Protein AF-A0AAW5IF69-F1 (afdb_monomer)

pLDDT: mean 80.88, std 11.89, range [46.94, 94.94]

Sequence (187 aa):
MKAILLENGIYIGVDTNVDKSLDDSKIQESKELVCCSNVYSSGETILFGGRVGVRYRSSSDWNLSVDGIKIKVLGYDTNYPYFANSFQNVVAYLNQMQQLGVDTFLANYKLSLEKTKVELTVICDKLEGELSVQENEGKAKLLAKLRGVIIEMIVILFALMVDVNVGLDNHNYVDAYNEIVNEYSVD

Nearest PDB structures (foldseek):
  4ilo-assembly1_A  TM=6.879E-01  e=5.396E+00  Chlamydia trachomatis L2/434/Bu
  6h2d-assembly1_R  TM=7.128E-01  e=6.085E+00  Aeromonas hydrophila subsp. hydrophila AL09-71
  6wg3-assembly1_D  TM=4.366E-01  e=1.527E+00  Homo sapiens

Radius of gyration: 21.2 Å; Cα contacts (8 Å, |Δi|>4): 211; chains: 1; bounding box: 42×54×70 Å

Structure (mmCIF, N/CA/C/O backbone):
data_AF-A0AAW5IF69-F1
#
_entry.id   AF-A0AAW5IF69-F1
#
loop_
_atom_site.group_PDB
_atom_site.id
_atom_site.type_symbol
_atom_site.label_atom_id
_atom_site.label_alt_id
_atom_site.label_comp_id
_atom_site.label_asym_id
_atom_site.label_entity_id
_atom_site.label_seq_id
_atom_site.pdbx_PDB_ins_code
_atom_site.Cartn_x
_atom_site.Cartn_y
_atom_site.Cartn_z
_atom_site.occupancy
_atom_site.B_iso_or_equiv
_atom_site.auth_seq_id
_atom_site.auth_comp_id
_atom_site.auth_asym_id
_atom_site.auth_atom_id
_atom_site.pdbx_PDB_model_num
ATOM 1 N N . MET A 1 1 ? 2.699 21.811 -9.867 1.00 82.75 1 MET A N 1
ATOM 2 C CA . MET A 1 1 ? 2.560 20.440 -10.422 1.00 82.75 1 MET A CA 1
ATOM 3 C C . MET A 1 1 ? 3.303 19.430 -9.551 1.00 82.75 1 MET A C 1
ATOM 5 O O . MET A 1 1 ? 4.354 19.765 -9.032 1.00 82.75 1 MET A O 1
ATOM 9 N N . LYS A 1 2 ? 2.806 18.192 -9.423 1.00 87.62 2 LYS A N 1
ATOM 10 C CA . LYS A 1 2 ? 3.549 17.051 -8.850 1.00 87.62 2 LYS A CA 1
ATOM 11 C C . LYS A 1 2 ? 3.937 16.065 -9.951 1.00 87.62 2 LYS A C 1
ATOM 13 O O . LYS A 1 2 ? 3.086 15.764 -10.787 1.00 87.62 2 LYS A O 1
ATOM 18 N N . ALA A 1 3 ? 5.158 15.541 -9.952 1.00 88.69 3 ALA A N 1
ATOM 19 C CA . ALA A 1 3 ? 5.614 14.561 -10.939 1.00 88.69 3 ALA A CA 1
ATOM 20 C C . ALA A 1 3 ? 6.595 13.539 -10.352 1.00 88.69 3 ALA A C 1
ATOM 22 O O . ALA A 1 3 ? 7.379 13.856 -9.468 1.00 88.69 3 ALA A O 1
ATOM 23 N N . ILE A 1 4 ? 6.557 12.313 -10.858 1.00 90.19 4 ILE A N 1
ATOM 24 C CA . ILE A 1 4 ? 7.519 11.255 -10.560 1.00 90.19 4 ILE A CA 1
ATOM 25 C C . ILE A 1 4 ? 8.482 11.170 -11.739 1.00 90.19 4 ILE A C 1
ATOM 27 O O . ILE A 1 4 ? 8.034 11.027 -12.879 1.00 90.19 4 ILE A O 1
ATOM 31 N N . LEU A 1 5 ? 9.778 11.244 -11.453 1.00 90.31 5 LEU A N 1
ATOM 32 C CA . LEU A 1 5 ? 10.874 11.074 -12.405 1.00 90.31 5 LEU A CA 1
ATOM 33 C C . LEU A 1 5 ? 11.659 9.804 -12.061 1.00 90.31 5 LEU A C 1
ATOM 35 O O . LEU A 1 5 ? 11.723 9.438 -10.890 1.00 90.31 5 LEU A O 1
ATOM 39 N N . LEU A 1 6 ? 12.262 9.143 -13.045 1.00 89.31 6 LEU A N 1
ATOM 40 C CA . LEU A 1 6 ? 13.191 8.030 -12.857 1.00 89.31 6 LEU A CA 1
ATOM 41 C C . LEU A 1 6 ? 14.590 8.466 -13.289 1.00 89.31 6 LEU A C 1
ATOM 43 O O . LEU A 1 6 ? 14.903 8.495 -14.477 1.00 89.31 6 LEU A O 1
ATOM 47 N N . GLU A 1 7 ? 15.443 8.767 -12.317 1.00 87.00 7 GLU A N 1
ATOM 48 C CA . GLU A 1 7 ? 16.805 9.232 -12.558 1.00 87.00 7 GLU A CA 1
ATOM 49 C C . GLU A 1 7 ? 17.800 8.248 -11.944 1.00 87.00 7 GLU A C 1
ATOM 51 O O . GLU A 1 7 ? 17.710 7.908 -10.766 1.00 87.00 7 GLU A O 1
ATOM 56 N N . ASN A 1 8 ? 18.744 7.751 -12.750 1.00 88.69 8 ASN A N 1
ATOM 57 C CA . ASN A 1 8 ? 19.770 6.792 -12.317 1.00 88.69 8 ASN A CA 1
ATOM 58 C C . ASN A 1 8 ? 19.206 5.558 -11.581 1.00 88.69 8 ASN A C 1
ATOM 60 O O . ASN A 1 8 ? 19.815 5.042 -10.646 1.00 88.69 8 ASN A O 1
ATOM 64 N N . GLY A 1 9 ? 18.029 5.085 -12.004 1.00 82.25 9 GLY A N 1
ATOM 65 C CA . GLY A 1 9 ? 17.361 3.937 -11.389 1.00 82.25 9 GLY A CA 1
ATOM 66 C C . GLY A 1 9 ? 16.676 4.238 -10.053 1.00 82.25 9 GLY A C 1
ATOM 67 O O . GLY A 1 9 ? 16.343 3.300 -9.337 1.00 82.25 9 GLY A O 1
ATOM 68 N N . ILE A 1 10 ? 16.462 5.511 -9.708 1.00 88.19 10 ILE A N 1
ATOM 69 C CA . ILE A 1 10 ? 15.771 5.949 -8.491 1.00 88.19 10 ILE A CA 1
ATOM 70 C C . ILE A 1 10 ? 14.555 6.788 -8.882 1.00 88.19 10 ILE A C 1
ATOM 72 O O . ILE A 1 10 ? 14.650 7.708 -9.694 1.00 88.19 10 ILE A O 1
ATOM 76 N N . TYR A 1 11 ? 13.404 6.487 -8.284 1.00 91.00 11 TYR A N 1
ATOM 77 C CA . TYR A 1 11 ? 12.201 7.292 -8.454 1.00 91.00 11 TYR A CA 1
ATOM 78 C C . TYR A 1 11 ? 12.268 8.530 -7.5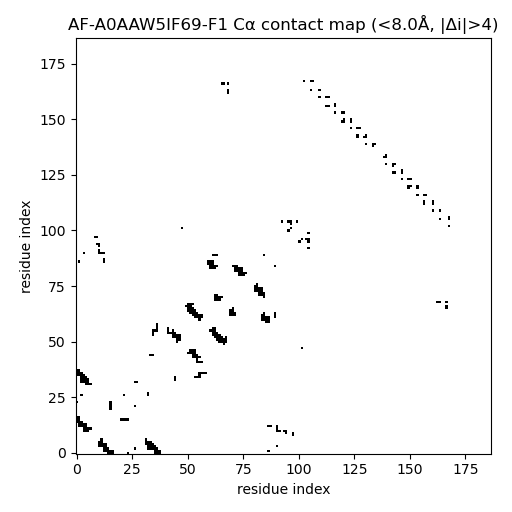55 1.00 91.00 11 TYR A C 1
ATOM 80 O O . TYR A 1 11 ? 12.406 8.422 -6.334 1.00 91.00 11 TYR A O 1
ATOM 88 N N . ILE A 1 12 ? 12.127 9.710 -8.151 1.00 90.94 12 ILE A N 1
ATOM 89 C CA . ILE A 1 12 ? 12.187 11.011 -7.485 1.00 90.94 12 ILE A CA 1
ATOM 90 C C . ILE A 1 12 ? 10.822 11.683 -7.599 1.00 90.94 12 ILE A C 1
ATOM 92 O O . ILE A 1 12 ? 10.267 11.818 -8.687 1.00 90.94 12 ILE A O 1
ATOM 96 N N . GLY A 1 13 ? 10.279 12.120 -6.464 1.00 88.62 13 GLY A N 1
ATOM 97 C CA . GLY A 1 13 ? 9.065 12.926 -6.429 1.00 88.62 13 GLY A CA 1
ATOM 98 C C . GLY A 1 13 ? 9.393 14.413 -6.451 1.00 88.62 13 GLY A C 1
ATOM 99 O O . GLY A 1 13 ? 10.004 14.911 -5.510 1.00 88.62 13 GLY A O 1
ATOM 100 N N . VAL A 1 14 ? 8.937 15.130 -7.474 1.00 88.75 14 VAL A N 1
ATOM 101 C CA . VAL A 1 14 ? 9.037 16.590 -7.565 1.00 88.75 14 VAL A CA 1
ATOM 102 C C . VAL A 1 14 ? 7.669 17.243 -7.367 1.00 88.75 14 VAL A C 1
ATOM 104 O O . VAL A 1 14 ? 6.657 16.751 -7.865 1.00 88.75 14 VAL A O 1
ATOM 107 N N . ASP A 1 15 ? 7.626 18.353 -6.629 1.00 87.25 15 ASP A N 1
ATOM 108 C CA . ASP A 1 15 ? 6.418 19.154 -6.405 1.00 87.25 15 ASP A CA 1
ATOM 109 C C . ASP A 1 15 ? 6.743 20.638 -6.586 1.00 87.25 15 ASP A C 1
ATOM 111 O O . ASP A 1 15 ? 7.309 21.278 -5.703 1.00 87.25 15 ASP A O 1
ATOM 115 N N . THR A 1 16 ? 6.369 21.198 -7.731 1.00 82.69 16 THR A N 1
ATOM 116 C CA . THR A 1 16 ? 6.665 22.593 -8.085 1.00 82.69 16 THR A CA 1
ATOM 117 C C . THR A 1 16 ? 5.799 23.602 -7.331 1.00 82.69 16 THR A C 1
ATOM 119 O O . THR A 1 16 ? 6.097 24.795 -7.307 1.00 82.69 16 THR A O 1
ATOM 122 N N . ASN A 1 17 ? 4.744 23.142 -6.642 1.00 81.56 17 ASN A N 1
ATOM 123 C CA . ASN A 1 17 ? 4.018 23.997 -5.700 1.00 81.56 17 ASN A CA 1
ATOM 124 C C . ASN A 1 17 ? 4.822 24.207 -4.408 1.00 81.56 17 ASN A C 1
ATOM 126 O O . ASN A 1 17 ? 4.634 25.217 -3.727 1.00 81.56 17 ASN A O 1
ATOM 130 N N . VAL A 1 18 ? 5.685 23.246 -4.065 1.00 81.06 18 VAL A N 1
ATOM 131 C CA . VAL A 1 18 ? 6.576 23.300 -2.901 1.00 81.06 18 VAL A CA 1
ATOM 132 C C . VAL A 1 18 ? 7.897 23.962 -3.282 1.00 81.06 18 VAL A C 1
ATOM 134 O O . VAL A 1 18 ? 8.326 24.895 -2.607 1.00 81.06 18 VAL A O 1
ATOM 137 N N . ASP A 1 19 ? 8.509 23.532 -4.384 1.00 79.38 19 ASP A N 1
ATOM 138 C CA . ASP A 1 19 ? 9.747 24.104 -4.902 1.00 79.38 19 ASP A CA 1
ATOM 139 C C . ASP A 1 19 ? 9.487 24.926 -6.170 1.00 79.38 19 ASP A C 1
ATOM 141 O O . ASP A 1 19 ? 9.424 24.410 -7.285 1.00 79.38 19 ASP A O 1
ATOM 145 N N . LYS A 1 20 ? 9.363 26.243 -5.983 1.00 80.62 20 LYS A N 1
ATOM 146 C CA . LYS A 1 20 ? 9.090 27.203 -7.063 1.00 80.62 20 LYS A CA 1
ATOM 147 C C . LYS A 1 20 ? 10.268 27.417 -8.018 1.00 80.62 20 LYS A C 1
ATOM 149 O O . LYS A 1 20 ? 10.112 28.151 -8.990 1.00 80.62 20 LYS A O 1
ATOM 154 N N . SER A 1 21 ? 11.444 26.856 -7.727 1.00 80.31 21 SER A N 1
ATOM 155 C CA . SER A 1 21 ? 12.586 26.918 -8.645 1.00 80.31 21 SER A CA 1
ATOM 156 C C . SER A 1 21 ? 12.459 25.927 -9.807 1.00 80.31 21 SER A C 1
ATOM 158 O O . SER A 1 21 ? 13.144 26.074 -10.820 1.00 80.31 21 SER A O 1
ATOM 160 N N . LEU A 1 22 ? 11.564 24.944 -9.678 1.00 82.50 22 LEU A N 1
ATOM 161 C CA . LEU A 1 22 ? 11.303 23.925 -10.683 1.00 82.50 22 LEU A CA 1
ATOM 162 C C . LEU A 1 22 ? 10.372 24.445 -11.787 1.00 82.50 22 LEU A C 1
ATOM 164 O O . LEU A 1 22 ? 9.351 25.075 -11.518 1.00 82.50 22 LEU A O 1
ATOM 168 N N . ASP A 1 23 ? 10.717 24.137 -13.037 1.00 81.62 23 ASP A N 1
ATOM 169 C CA . ASP A 1 23 ? 9.965 24.539 -14.230 1.00 81.62 23 ASP A CA 1
ATOM 170 C C . ASP A 1 23 ? 9.082 23.387 -14.724 1.00 81.62 23 ASP A C 1
ATOM 172 O O . ASP A 1 23 ? 9.583 22.352 -15.180 1.00 81.62 23 ASP A O 1
ATOM 176 N N . ASP A 1 24 ? 7.762 23.583 -14.651 1.00 82.88 24 ASP A N 1
ATOM 177 C CA . ASP A 1 24 ? 6.762 22.595 -15.064 1.00 82.88 24 ASP A CA 1
ATOM 178 C C . ASP A 1 24 ? 6.949 22.133 -16.515 1.00 82.88 24 ASP A C 1
ATOM 180 O O . ASP A 1 24 ? 6.770 20.949 -16.804 1.00 82.88 24 ASP A O 1
ATOM 184 N N . SER A 1 25 ? 7.329 23.039 -17.419 1.00 83.94 25 SER A N 1
ATOM 185 C CA . SER A 1 25 ? 7.453 22.735 -18.852 1.00 83.94 25 SER A CA 1
ATOM 186 C C . SER A 1 25 ? 8.642 21.813 -19.100 1.00 83.94 25 SER A C 1
ATOM 188 O O . SER A 1 25 ? 8.525 20.806 -19.792 1.00 83.94 25 SER A O 1
ATOM 190 N N . LYS A 1 26 ? 9.773 22.091 -18.441 1.00 83.94 26 LYS A N 1
ATOM 191 C CA . LYS A 1 26 ? 10.979 21.255 -18.546 1.00 83.94 26 LYS A CA 1
ATOM 192 C C . LYS A 1 26 ? 10.770 19.862 -17.966 1.00 83.94 26 LYS A C 1
ATOM 194 O O . LYS A 1 26 ? 11.277 18.890 -18.512 1.00 83.94 26 LYS A O 1
ATOM 199 N N . ILE A 1 27 ? 10.014 19.758 -16.873 1.00 83.81 27 ILE A N 1
ATOM 200 C CA . ILE A 1 27 ? 9.661 18.467 -16.273 1.00 83.81 27 ILE A CA 1
ATOM 201 C C . ILE A 1 27 ? 8.765 17.652 -17.215 1.00 83.81 27 ILE A C 1
ATOM 203 O O . ILE A 1 27 ? 8.916 16.438 -17.294 1.00 83.81 27 ILE A O 1
ATOM 207 N N . GLN A 1 28 ? 7.845 18.290 -17.941 1.00 82.69 28 GLN A N 1
ATOM 208 C CA . GLN A 1 28 ? 6.974 17.595 -18.896 1.00 82.69 28 GLN A CA 1
ATOM 209 C C . GLN A 1 28 ? 7.721 17.071 -20.128 1.00 82.69 28 GLN A C 1
ATOM 211 O O . GLN A 1 28 ? 7.334 16.047 -20.685 1.00 82.69 28 GLN A O 1
ATOM 216 N N . GLU A 1 29 ? 8.790 17.750 -20.537 1.00 83.38 29 GLU A N 1
ATOM 217 C CA . GLU A 1 29 ? 9.638 17.358 -21.670 1.00 83.38 29 GLU A CA 1
ATOM 218 C C . GLU A 1 29 ? 10.758 16.370 -21.284 1.00 83.38 29 GLU A C 1
ATOM 220 O O . GLU A 1 29 ? 11.471 15.863 -22.154 1.00 83.38 29 GLU A O 1
ATOM 225 N N . SER A 1 30 ? 10.925 16.088 -19.988 1.00 82.00 30 SER A N 1
ATOM 226 C CA . SER A 1 30 ? 11.950 15.181 -19.466 1.00 82.00 30 SER A CA 1
ATOM 227 C C . SER A 1 30 ? 11.718 13.744 -19.938 1.00 82.00 30 SER A C 1
ATOM 229 O O . SER A 1 30 ? 10.610 13.211 -19.869 1.00 82.00 30 SER A O 1
ATOM 231 N N . LYS A 1 31 ? 12.793 13.081 -20.379 1.00 83.56 31 LYS A N 1
ATOM 232 C CA . LYS A 1 31 ? 12.765 11.653 -20.747 1.00 83.56 31 LYS A CA 1
ATOM 233 C C . LYS A 1 31 ? 12.659 10.744 -19.525 1.00 83.56 31 LYS A C 1
ATOM 235 O O . LYS A 1 31 ? 12.285 9.584 -19.648 1.00 83.56 31 LYS A O 1
ATOM 240 N N . GLU A 1 32 ? 13.006 11.282 -18.365 1.00 85.75 32 GLU A N 1
ATOM 241 C CA . GLU A 1 32 ? 12.937 10.648 -17.058 1.00 85.75 32 GLU A CA 1
ATOM 242 C C . GLU A 1 32 ? 11.513 10.693 -16.482 1.00 85.75 32 GLU A C 1
ATOM 244 O O . GLU A 1 32 ? 11.251 10.063 -15.460 1.00 85.75 32 GLU A O 1
ATOM 249 N N . LEU A 1 33 ? 10.577 11.422 -17.103 1.00 82.75 33 LEU A N 1
ATOM 250 C CA . LEU A 1 33 ? 9.209 11.554 -16.614 1.00 82.75 33 LEU A CA 1
ATOM 251 C C . LEU A 1 33 ? 8.452 10.220 -16.630 1.00 82.75 33 LEU A C 1
ATOM 253 O O . LEU A 1 33 ? 8.274 9.588 -17.668 1.00 82.75 33 LEU A O 1
ATOM 257 N N . VAL A 1 34 ? 7.920 9.846 -15.466 1.00 85.06 34 VAL A N 1
ATOM 258 C CA . VAL A 1 34 ? 7.123 8.629 -15.267 1.00 85.06 34 VAL A CA 1
ATOM 259 C C . VAL A 1 34 ? 5.630 8.950 -15.199 1.00 85.06 34 VAL A C 1
ATOM 261 O O . VAL A 1 34 ? 4.820 8.341 -15.893 1.00 85.06 34 VAL A O 1
ATOM 264 N N . CYS A 1 35 ? 5.235 9.891 -14.341 1.00 85.50 35 CYS A N 1
ATOM 265 C CA . CYS A 1 35 ? 3.830 10.255 -14.123 1.00 85.50 35 CYS A CA 1
ATOM 266 C C . CYS A 1 35 ? 3.739 11.678 -13.564 1.00 85.50 35 CYS A C 1
ATOM 268 O O . CYS A 1 35 ? 4.547 12.039 -12.714 1.00 85.50 35 CYS A O 1
ATOM 270 N N . CYS A 1 36 ? 2.743 12.483 -13.945 1.00 82.50 36 CYS A N 1
ATOM 271 C CA . CYS A 1 36 ? 2.534 13.800 -13.332 1.00 82.50 36 CYS A CA 1
ATOM 272 C C . CYS A 1 36 ? 1.065 14.204 -13.187 1.00 82.50 36 CYS A C 1
ATOM 274 O O . CYS A 1 36 ? 0.166 13.644 -13.806 1.00 82.50 36 CYS A O 1
ATOM 276 N N . SER A 1 37 ? 0.834 15.208 -12.341 1.00 77.75 37 SER A N 1
ATOM 277 C CA . SER A 1 37 ? -0.486 15.690 -11.936 1.00 77.75 37 SER A CA 1
ATOM 278 C C . SER A 1 37 ? -1.183 16.594 -12.956 1.00 77.75 37 SER A C 1
ATOM 280 O O . SER A 1 37 ? -2.297 17.040 -12.693 1.00 77.75 37 SER A O 1
ATOM 282 N N . ASN A 1 38 ? -0.495 16.976 -14.037 1.00 69.81 38 ASN A N 1
ATOM 283 C CA . ASN A 1 38 ? -0.940 18.023 -14.966 1.00 69.81 38 ASN A CA 1
ATOM 284 C C . ASN A 1 38 ? -1.410 17.476 -16.323 1.00 69.81 38 ASN A C 1
ATOM 286 O O . ASN A 1 38 ? -1.931 18.227 -17.143 1.00 69.81 38 ASN A O 1
ATOM 290 N N . VAL A 1 39 ? -1.274 16.168 -16.565 1.00 58.25 39 VAL A N 1
ATOM 291 C CA . VAL A 1 39 ? -1.887 15.550 -17.740 1.00 58.25 39 VAL A CA 1
ATOM 292 C C . VAL A 1 39 ? -3.350 15.276 -17.399 1.00 58.25 39 VAL A C 1
ATOM 294 O O . VAL A 1 39 ? -3.667 14.348 -16.664 1.00 58.25 39 VAL A O 1
ATOM 297 N N . TYR A 1 40 ? -4.265 16.090 -17.931 1.00 50.03 40 TYR A N 1
ATOM 298 C CA . TYR A 1 40 ? -5.716 15.849 -17.854 1.00 50.03 40 TYR A CA 1
ATOM 299 C C . TYR A 1 40 ? -6.150 14.539 -18.540 1.00 50.03 40 TYR A C 1
ATOM 301 O O . TYR A 1 40 ? -7.323 14.170 -18.486 1.00 50.03 40 TYR A O 1
ATOM 309 N N . SER A 1 41 ? -5.229 13.812 -19.179 1.00 49.28 41 SER A N 1
ATOM 310 C CA . SER A 1 41 ? -5.481 12.443 -19.597 1.00 49.28 41 SER A CA 1
ATOM 311 C C . SER A 1 41 ? -5.376 11.531 -18.382 1.00 49.28 41 SER A C 1
ATOM 313 O O . SER A 1 41 ? -4.328 11.450 -17.749 1.00 49.28 41 SER A O 1
ATOM 315 N N . SER A 1 42 ? -6.442 10.792 -18.113 1.00 54.34 42 SER A N 1
ATOM 316 C CA . SER A 1 42 ? -6.582 9.708 -17.133 1.00 54.34 42 SER A CA 1
ATOM 317 C C . SER A 1 42 ? -5.621 8.516 -17.328 1.00 54.34 42 SER A C 1
ATOM 319 O O . SER A 1 42 ? -5.980 7.384 -17.000 1.00 54.34 42 SER A O 1
ATOM 321 N N . GLY A 1 43 ? -4.451 8.743 -17.925 1.00 65.62 43 GLY A N 1
ATOM 322 C CA . GLY A 1 43 ? -3.438 7.750 -18.231 1.00 65.62 43 GLY A CA 1
ATOM 323 C C . GLY A 1 43 ? -2.877 7.146 -16.954 1.00 65.62 43 GLY A C 1
ATOM 324 O O . GLY A 1 43 ? -2.428 7.846 -16.050 1.00 65.62 43 GLY A O 1
ATOM 325 N N . GLU A 1 44 ? -2.958 5.829 -16.875 1.00 82.38 44 GLU A N 1
ATOM 326 C CA . GLU A 1 44 ? -2.225 5.038 -15.904 1.00 82.38 44 GLU A CA 1
ATOM 327 C C . GLU A 1 44 ? -0.850 4.744 -16.491 1.00 82.38 44 GLU A C 1
ATOM 329 O O . GLU A 1 44 ? -0.748 4.208 -17.595 1.00 82.38 44 GLU A O 1
ATOM 334 N N . THR A 1 45 ? 0.202 5.122 -15.773 1.00 89.06 45 THR A N 1
ATOM 335 C CA . THR A 1 45 ? 1.560 4.726 -16.124 1.00 89.06 45 THR A CA 1
ATOM 336 C C . THR A 1 45 ? 1.756 3.285 -15.689 1.00 89.06 45 THR A C 1
ATOM 338 O O . THR A 1 45 ? 1.596 2.964 -14.512 1.00 89.06 45 THR A O 1
ATOM 341 N N . ILE A 1 46 ? 2.122 2.428 -16.637 1.00 89.56 46 ILE A N 1
ATOM 342 C CA . ILE A 1 46 ? 2.363 1.009 -16.399 1.00 89.56 46 ILE A CA 1
ATOM 343 C C . ILE A 1 46 ? 3.869 0.760 -16.309 1.00 89.56 46 ILE A C 1
ATOM 345 O O . ILE A 1 46 ? 4.629 1.143 -17.197 1.00 89.56 46 ILE A O 1
ATOM 349 N N . LEU A 1 47 ? 4.295 0.123 -15.224 1.00 91.56 47 LEU A N 1
ATOM 350 C CA . LEU A 1 47 ? 5.686 -0.117 -14.853 1.00 91.56 47 LEU A CA 1
ATOM 351 C C . LEU A 1 47 ? 5.920 -1.606 -14.568 1.00 91.56 47 LEU A C 1
ATOM 353 O O . LEU A 1 47 ? 4.978 -2.395 -14.467 1.00 91.56 47 LEU A O 1
ATOM 357 N N . PHE A 1 48 ? 7.195 -1.987 -14.430 1.00 90.50 48 PHE A N 1
ATOM 358 C CA . PHE A 1 48 ? 7.618 -3.335 -14.023 1.00 90.50 48 PHE A CA 1
ATOM 359 C C . PHE A 1 48 ? 6.977 -4.454 -14.863 1.00 90.50 48 PHE A C 1
ATOM 361 O O . PHE A 1 48 ? 6.352 -5.374 -14.339 1.00 90.50 48 PHE A O 1
ATOM 368 N N . GLY A 1 49 ? 7.099 -4.346 -16.190 1.00 85.00 49 GLY A N 1
ATOM 369 C CA . GLY A 1 49 ? 6.634 -5.383 -17.117 1.00 85.00 49 GLY A CA 1
ATOM 370 C C . GLY A 1 49 ? 5.114 -5.527 -17.211 1.00 85.00 49 GLY A C 1
ATOM 371 O O . GLY A 1 49 ? 4.641 -6.587 -17.599 1.00 85.00 49 GLY A O 1
ATOM 372 N N . GLY A 1 50 ? 4.342 -4.497 -16.852 1.00 86.00 50 GLY A N 1
ATOM 373 C CA . GLY A 1 50 ? 2.878 -4.547 -16.930 1.00 86.00 50 GLY A CA 1
ATOM 374 C C . GLY A 1 50 ? 2.181 -4.647 -15.578 1.00 86.00 50 GLY A C 1
ATOM 375 O O . GLY A 1 50 ? 0.981 -4.404 -15.489 1.00 86.00 50 GLY A O 1
ATOM 376 N N . ARG A 1 51 ? 2.926 -4.994 -14.527 1.00 88.56 51 ARG A N 1
ATOM 377 C CA . ARG A 1 51 ? 2.353 -5.369 -13.232 1.00 88.56 51 ARG A CA 1
ATOM 378 C C . ARG A 1 51 ? 1.941 -4.178 -12.389 1.00 88.56 51 ARG A C 1
ATOM 380 O O . ARG A 1 51 ? 0.979 -4.273 -11.640 1.00 88.56 51 ARG A O 1
ATOM 387 N N . VAL A 1 52 ? 2.665 -3.065 -12.476 1.00 91.56 52 VAL A N 1
ATOM 388 C CA . VAL A 1 52 ? 2.471 -1.934 -11.562 1.00 91.56 52 VAL A CA 1
ATOM 389 C C . VAL A 1 52 ? 1.810 -0.778 -12.291 1.00 91.56 52 VAL A C 1
ATOM 391 O O . VAL A 1 52 ? 2.375 -0.247 -13.243 1.00 91.56 52 VAL A O 1
ATOM 394 N N . GLY A 1 53 ? 0.640 -0.360 -11.820 1.00 91.56 53 GLY A N 1
ATOM 395 C CA . GLY A 1 53 ? -0.066 0.811 -12.324 1.00 91.56 53 GLY A CA 1
ATOM 396 C C . GLY A 1 53 ? 0.087 2.002 -11.387 1.00 91.56 53 GLY A C 1
ATOM 397 O O . GLY A 1 53 ? -0.151 1.902 -10.184 1.00 91.56 53 GLY A O 1
ATOM 398 N N . VAL A 1 54 ? 0.467 3.156 -11.929 1.00 91.06 54 VAL A N 1
ATOM 399 C CA . VAL A 1 54 ? 0.517 4.430 -11.206 1.00 91.06 54 VAL A CA 1
ATOM 400 C C . VAL A 1 54 ? -0.431 5.401 -11.882 1.00 91.06 54 VAL A C 1
ATOM 402 O O . VAL A 1 54 ? -0.318 5.673 -13.074 1.00 91.06 54 VAL A 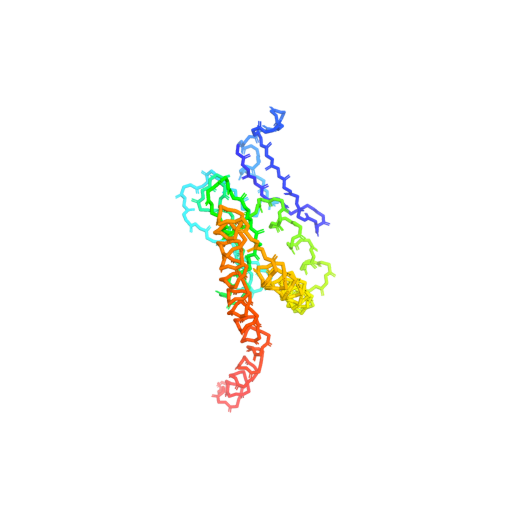O 1
ATOM 405 N N . ARG A 1 55 ? -1.371 5.956 -11.122 1.00 85.94 55 ARG A N 1
ATOM 406 C CA . ARG A 1 55 ? -2.322 6.934 -11.646 1.00 85.94 55 ARG A CA 1
ATOM 407 C C . ARG A 1 55 ? -2.494 8.094 -10.689 1.00 85.94 55 ARG A C 1
ATOM 409 O O . ARG A 1 55 ? -2.794 7.912 -9.511 1.00 85.94 55 ARG A O 1
ATOM 416 N N . TYR A 1 56 ? -2.426 9.297 -11.234 1.00 78.75 56 TYR A N 1
ATOM 417 C CA . TYR A 1 56 ? -2.907 10.490 -10.560 1.00 78.75 56 TYR A CA 1
ATOM 418 C C . TYR A 1 56 ? -4.402 10.684 -10.842 1.00 78.75 56 TYR A C 1
ATOM 420 O O . TYR A 1 56 ? -4.815 10.717 -12.001 1.00 78.75 56 TYR A O 1
ATOM 428 N N . ARG A 1 57 ? -5.229 10.794 -9.796 1.00 69.94 57 ARG A N 1
ATOM 429 C CA . ARG A 1 57 ? -6.676 11.036 -9.943 1.00 69.94 57 ARG A CA 1
ATOM 430 C C . ARG A 1 57 ? -7.079 12.455 -9.554 1.00 69.94 57 ARG A C 1
ATOM 432 O O . ARG A 1 57 ? -7.954 13.035 -10.188 1.00 69.94 57 ARG A O 1
ATOM 439 N N . SER A 1 58 ? -6.462 13.009 -8.517 1.00 66.94 58 SER A N 1
ATOM 440 C CA . SER A 1 58 ? -6.664 14.388 -8.059 1.00 66.94 58 SER A CA 1
ATOM 441 C C . SER A 1 58 ? -5.484 14.827 -7.190 1.00 66.94 58 SER A C 1
ATOM 443 O O . SER A 1 58 ? -4.635 14.006 -6.842 1.00 66.94 58 SER A O 1
ATOM 445 N N . SER A 1 59 ? -5.426 16.109 -6.807 1.00 61.50 59 SER A N 1
ATOM 446 C CA . SER A 1 59 ? -4.287 16.741 -6.103 1.00 61.50 59 SER A CA 1
ATOM 447 C C . SER A 1 59 ? -3.816 16.024 -4.832 1.00 61.50 59 SER A C 1
ATOM 449 O O . SER A 1 59 ? -2.678 16.230 -4.387 1.00 61.50 59 SER A O 1
ATOM 451 N N . SER A 1 60 ? -4.673 15.169 -4.278 1.00 63.47 60 SER A N 1
ATOM 452 C CA . SER A 1 60 ? -4.477 14.378 -3.066 1.00 63.47 60 SER A CA 1
ATOM 453 C C . SER A 1 60 ? -4.696 12.866 -3.247 1.00 63.47 60 SER A C 1
ATOM 455 O O . SER A 1 60 ? -4.531 12.139 -2.274 1.00 63.47 60 SER A O 1
ATOM 457 N N . ASP A 1 61 ? -5.018 12.372 -4.448 1.00 74.31 61 ASP A N 1
ATOM 458 C CA . ASP A 1 61 ? -5.336 10.955 -4.693 1.00 74.31 61 ASP A CA 1
ATOM 459 C C . ASP A 1 61 ? -4.401 10.349 -5.751 1.00 74.31 61 ASP A C 1
ATOM 461 O O . ASP A 1 61 ? -4.676 10.373 -6.960 1.00 74.31 61 ASP A O 1
ATOM 465 N N . TRP A 1 62 ? -3.269 9.824 -5.275 1.00 83.06 62 TRP A N 1
ATOM 466 C CA . TRP A 1 62 ? -2.375 8.988 -6.067 1.00 83.06 62 TRP A CA 1
ATOM 467 C C . TRP A 1 62 ? -2.737 7.518 -5.854 1.00 83.06 62 TRP A C 1
ATOM 469 O O . TRP A 1 62 ? -2.783 7.008 -4.733 1.00 83.06 62 TRP A O 1
ATOM 479 N N . ASN A 1 63 ? -2.982 6.820 -6.953 1.00 86.31 63 ASN A N 1
ATOM 480 C CA . ASN A 1 63 ? -3.302 5.406 -6.963 1.00 86.31 63 ASN A CA 1
ATOM 481 C C . ASN A 1 63 ? -2.072 4.616 -7.401 1.00 86.31 63 ASN A C 1
ATOM 483 O O . ASN A 1 63 ? -1.443 4.944 -8.406 1.00 86.31 63 ASN A O 1
ATOM 487 N N . LEU A 1 64 ? -1.764 3.576 -6.633 1.00 90.38 64 LEU A N 1
ATOM 488 C CA . LEU A 1 64 ? -0.776 2.562 -6.962 1.00 90.38 64 LEU A CA 1
ATOM 489 C C . LEU A 1 64 ? -1.507 1.222 -6.994 1.00 90.38 64 LEU A C 1
ATOM 491 O O . LEU A 1 64 ? -2.276 0.917 -6.078 1.00 90.38 64 LEU A O 1
ATOM 495 N N . SER A 1 65 ? -1.294 0.442 -8.038 1.00 89.88 65 SER A N 1
ATOM 496 C CA . SER A 1 65 ? -1.824 -0.908 -8.176 1.00 89.88 65 SER A CA 1
ATOM 497 C C . SER A 1 65 ? -0.699 -1.875 -8.519 1.00 89.88 65 SER A C 1
ATOM 499 O O . SER A 1 65 ? 0.282 -1.490 -9.152 1.00 89.88 65 SER A O 1
ATOM 501 N N . VAL A 1 66 ? -0.834 -3.123 -8.086 1.00 90.00 66 VAL A N 1
ATOM 502 C CA . VAL A 1 66 ? 0.011 -4.241 -8.511 1.00 90.00 66 VAL A CA 1
ATOM 503 C C . VAL A 1 66 ? -0.915 -5.367 -8.944 1.00 90.00 66 VAL A C 1
ATOM 505 O O . VAL A 1 66 ? -1.797 -5.745 -8.181 1.00 90.00 66 VAL A O 1
ATOM 508 N N . ASP A 1 67 ? -0.771 -5.849 -10.174 1.00 85.25 67 ASP A N 1
ATOM 509 C CA . ASP A 1 67 ? -1.611 -6.892 -10.775 1.00 85.25 67 ASP A CA 1
ATOM 510 C C . ASP A 1 67 ? -3.119 -6.577 -10.654 1.00 85.25 67 ASP A C 1
ATOM 512 O O . ASP A 1 67 ? -3.956 -7.436 -10.395 1.00 85.25 67 ASP A O 1
ATOM 516 N N . GLY A 1 68 ? -3.473 -5.292 -10.791 1.00 80.94 68 GLY A N 1
ATOM 517 C CA . GLY A 1 68 ? -4.845 -4.787 -10.646 1.00 80.94 68 GLY A CA 1
ATOM 518 C C . GLY A 1 68 ? -5.319 -4.584 -9.198 1.00 80.94 68 GLY A C 1
ATOM 519 O O . GLY A 1 68 ? -6.360 -3.957 -8.978 1.00 80.94 68 GLY A O 1
ATOM 520 N N . ILE A 1 69 ? -4.548 -5.020 -8.200 1.00 82.69 69 ILE A N 1
ATOM 521 C CA . ILE A 1 69 ? -4.853 -4.846 -6.777 1.00 82.69 69 ILE A CA 1
ATOM 522 C C . ILE A 1 69 ? -4.353 -3.486 -6.317 1.00 82.69 69 ILE A C 1
ATOM 524 O O . ILE A 1 69 ? -3.177 -3.154 -6.447 1.00 82.69 69 ILE A O 1
ATOM 528 N N . LYS A 1 70 ? -5.248 -2.674 -5.753 1.00 85.06 70 LYS A N 1
ATOM 529 C CA . LYS A 1 70 ? -4.885 -1.344 -5.254 1.00 85.06 70 LYS A CA 1
ATOM 530 C C . LYS A 1 70 ? -4.052 -1.464 -3.984 1.00 85.06 70 LYS A C 1
ATOM 532 O O . LYS A 1 70 ? -4.564 -1.878 -2.947 1.00 85.06 70 LYS A O 1
ATOM 537 N N . ILE A 1 71 ? -2.815 -0.986 -4.044 1.00 87.00 71 ILE A N 1
ATOM 538 C CA . ILE A 1 71 ? -1.985 -0.756 -2.866 1.00 87.00 71 ILE A CA 1
ATOM 539 C C . ILE A 1 71 ? -2.485 0.520 -2.214 1.00 87.00 71 ILE A C 1
ATOM 541 O O . ILE A 1 71 ? -2.568 1.565 -2.863 1.00 87.00 71 ILE A O 1
ATOM 545 N N . LYS A 1 72 ? -2.859 0.446 -0.941 1.00 81.00 72 LYS A N 1
ATOM 546 C CA . LYS A 1 72 ? -3.376 1.605 -0.216 1.00 81.00 72 LYS A CA 1
ATOM 547 C C . LYS A 1 72 ? -2.718 1.748 1.141 1.00 81.00 72 LYS A C 1
ATOM 549 O O . LYS A 1 72 ? -2.416 0.764 1.812 1.00 81.00 72 LYS A O 1
ATOM 554 N N . VAL A 1 73 ? -2.577 2.991 1.574 1.00 71.94 73 VAL A N 1
ATOM 555 C CA . VAL A 1 73 ? -2.221 3.313 2.952 1.00 71.94 73 VAL A CA 1
ATOM 556 C C . VAL A 1 73 ? -3.462 3.831 3.657 1.00 71.94 73 VAL A C 1
ATOM 558 O O . VAL A 1 73 ? -4.262 4.570 3.082 1.00 71.94 73 VAL A O 1
ATOM 561 N N . LEU A 1 74 ? -3.635 3.403 4.902 1.0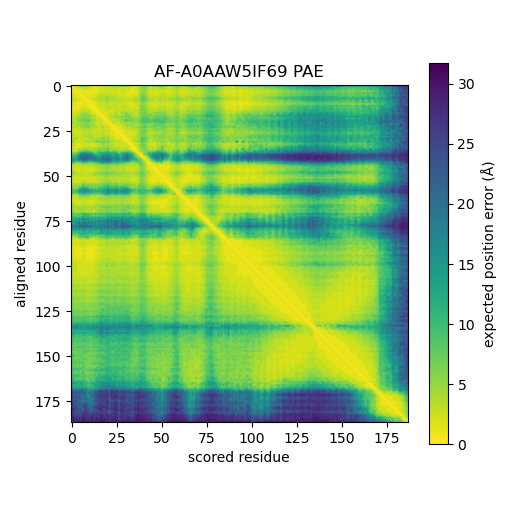0 66.69 74 LEU A N 1
ATOM 562 C CA . LEU A 1 74 ? -4.639 3.959 5.789 1.00 66.69 74 LEU A CA 1
ATOM 563 C C . LEU A 1 74 ? -4.238 5.397 6.148 1.00 66.69 74 LEU A C 1
ATOM 565 O O . LEU A 1 74 ? -3.207 5.624 6.779 1.00 66.69 74 LEU A O 1
ATOM 569 N N . GLY A 1 75 ? -5.058 6.356 5.736 1.00 61.91 75 GLY A N 1
ATOM 570 C CA . GLY A 1 75 ? -4.957 7.766 6.084 1.00 61.91 75 GLY A CA 1
ATOM 571 C C . GLY A 1 75 ? -6.098 8.206 6.998 1.00 61.91 75 GLY A C 1
ATOM 572 O O . GLY A 1 75 ? -7.113 7.521 7.151 1.00 61.91 75 GLY A O 1
ATOM 573 N N . TYR A 1 76 ? -5.930 9.380 7.601 1.00 54.75 76 TYR A N 1
ATOM 574 C CA . TYR A 1 76 ? -6.943 10.007 8.442 1.00 54.75 76 TYR A CA 1
ATOM 575 C C . TYR A 1 76 ? -7.164 11.444 7.972 1.00 54.75 76 TYR A C 1
ATOM 577 O O . TYR A 1 76 ? -6.213 12.220 7.884 1.00 54.75 76 TYR A O 1
ATOM 585 N N . ASP A 1 77 ? -8.405 11.786 7.633 1.00 57.75 77 ASP A N 1
ATOM 586 C CA . ASP A 1 77 ? -8.851 13.178 7.534 1.00 57.75 77 ASP A CA 1
ATOM 587 C C . ASP A 1 77 ? -9.693 13.470 8.781 1.00 57.75 77 ASP A C 1
ATOM 589 O O . ASP A 1 77 ? -10.206 12.559 9.429 1.00 57.75 77 ASP A O 1
ATOM 593 N N . THR A 1 78 ? -9.845 14.744 9.113 1.00 55.66 78 THR A N 1
ATOM 594 C CA . THR A 1 78 ? -10.630 15.316 10.210 1.00 55.66 78 THR A CA 1
ATOM 595 C C . THR A 1 78 ? -11.974 14.637 10.488 1.00 55.66 78 THR A C 1
ATOM 597 O O . THR A 1 78 ? -12.418 14.670 11.634 1.00 55.66 78 THR A O 1
ATOM 600 N N . ASN A 1 79 ? -12.602 13.997 9.495 1.00 56.78 79 ASN A N 1
ATOM 601 C CA . ASN A 1 79 ? -13.935 13.416 9.632 1.00 56.78 79 ASN A CA 1
ATOM 602 C C . ASN A 1 79 ? -14.008 11.881 9.512 1.00 56.78 79 ASN A C 1
ATOM 604 O O . ASN A 1 79 ? -14.874 11.302 10.166 1.00 56.78 79 ASN A O 1
ATOM 608 N N . TYR A 1 80 ? -13.146 11.213 8.728 1.00 56.50 80 TYR A N 1
ATOM 609 C CA . TYR A 1 80 ? -13.247 9.763 8.473 1.00 56.50 80 TYR A CA 1
ATOM 610 C C . TYR A 1 80 ? -11.892 9.123 8.116 1.00 56.50 80 TYR A C 1
ATOM 612 O O . TYR A 1 80 ? -11.067 9.767 7.455 1.00 56.50 80 TYR A O 1
ATOM 620 N N . PRO A 1 81 ? -11.660 7.845 8.487 1.00 59.78 81 PRO A N 1
ATOM 621 C CA . PRO A 1 81 ? -10.561 7.075 7.921 1.00 59.78 81 PRO A CA 1
ATOM 622 C C . PRO A 1 81 ? -10.787 6.909 6.415 1.00 59.78 81 PRO A C 1
ATOM 624 O O . PRO A 1 81 ? -11.892 6.604 5.964 1.00 59.78 81 PRO A O 1
ATOM 627 N N . TYR A 1 82 ? -9.738 7.102 5.625 1.00 67.25 82 TYR A N 1
ATOM 628 C CA . TYR A 1 82 ? -9.780 6.880 4.183 1.00 67.25 82 TYR A CA 1
ATOM 629 C C . TYR A 1 82 ? -8.529 6.138 3.736 1.00 67.25 82 TYR A C 1
ATOM 631 O O . TYR A 1 82 ? -7.501 6.151 4.406 1.00 67.25 82 TYR A O 1
ATOM 639 N N . PHE A 1 83 ? -8.613 5.472 2.590 1.00 68.12 83 PHE A N 1
ATOM 640 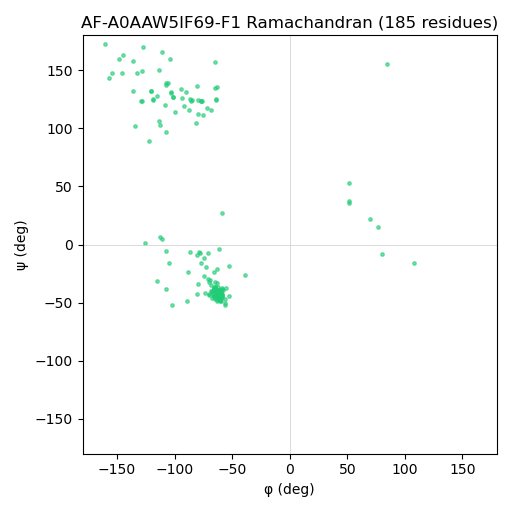C CA . PHE A 1 83 ? -7.491 4.732 2.030 1.00 68.12 83 PHE A CA 1
ATOM 641 C C . PHE A 1 83 ? -7.047 5.393 0.733 1.00 68.12 83 PHE A C 1
ATOM 643 O O . PHE A 1 83 ? -7.725 5.262 -0.288 1.00 68.12 83 PHE A O 1
ATOM 650 N N . ALA A 1 84 ? -5.911 6.081 0.776 1.00 70.94 84 ALA A N 1
ATOM 651 C CA . ALA A 1 84 ? -5.267 6.666 -0.393 1.00 70.94 84 ALA A CA 1
ATOM 652 C C . ALA A 1 84 ? -3.751 6.659 -0.202 1.00 70.94 84 ALA A C 1
ATOM 654 O O . ALA A 1 84 ? -3.256 6.591 0.925 1.00 70.94 84 ALA A O 1
ATOM 655 N N . ASN A 1 85 ? -3.003 6.759 -1.297 1.00 78.00 85 ASN A N 1
ATOM 656 C CA . ASN A 1 85 ? -1.574 7.005 -1.189 1.00 78.00 85 ASN A CA 1
ATOM 657 C C . ASN A 1 85 ? -1.313 8.500 -1.290 1.00 78.00 85 ASN A C 1
ATOM 659 O O . ASN A 1 85 ? -1.805 9.183 -2.192 1.00 78.00 85 ASN A O 1
ATOM 663 N N . SER A 1 86 ? -0.477 8.997 -0.381 1.00 83.38 86 SER A N 1
ATOM 664 C CA . SER A 1 86 ? 0.195 10.261 -0.627 1.00 83.38 86 SER A CA 1
ATOM 665 C C . SER A 1 86 ? 1.147 10.097 -1.813 1.00 83.38 86 SER A C 1
ATOM 667 O O . SER A 1 86 ? 1.620 9.001 -2.124 1.00 83.38 86 SER A O 1
ATOM 669 N N . PHE A 1 87 ? 1.463 11.216 -2.453 1.00 84.62 87 PHE A N 1
ATOM 670 C CA . PHE A 1 87 ? 2.477 11.268 -3.500 1.00 84.62 87 PHE A CA 1
ATOM 671 C C . PHE A 1 87 ? 3.813 10.663 -3.033 1.00 84.62 87 PHE A C 1
ATOM 673 O O . PHE A 1 87 ? 4.412 9.843 -3.724 1.00 84.62 87 PHE A O 1
ATOM 680 N N . GLN A 1 88 ? 4.233 11.004 -1.814 1.00 86.06 88 GLN A N 1
ATOM 681 C CA . GLN A 1 88 ? 5.462 10.507 -1.204 1.00 86.06 88 GLN A CA 1
ATOM 682 C C . GLN A 1 88 ? 5.417 8.993 -0.960 1.00 86.06 88 GLN A C 1
ATOM 684 O O . GLN A 1 88 ? 6.418 8.319 -1.189 1.00 86.06 88 GLN A O 1
ATOM 689 N N . ASN A 1 89 ? 4.265 8.445 -0.555 1.00 88.81 89 ASN A N 1
ATOM 690 C CA . ASN A 1 89 ? 4.107 7.002 -0.357 1.00 88.81 89 ASN A CA 1
ATOM 691 C C . ASN A 1 89 ? 4.285 6.244 -1.673 1.00 88.81 89 ASN A C 1
ATOM 693 O O . ASN A 1 89 ? 4.988 5.239 -1.700 1.00 88.81 89 ASN A O 1
ATOM 697 N N . VAL A 1 90 ? 3.698 6.741 -2.769 1.00 90.44 90 VAL A N 1
ATOM 698 C CA . VAL A 1 90 ? 3.866 6.117 -4.091 1.00 90.44 90 VAL A CA 1
ATOM 699 C C . VAL A 1 90 ? 5.336 6.107 -4.501 1.00 90.44 90 VAL A C 1
ATOM 701 O O . VAL A 1 90 ? 5.849 5.057 -4.871 1.00 90.44 90 VAL A O 1
ATOM 704 N N . VAL A 1 91 ? 6.044 7.233 -4.370 1.00 90.62 91 VAL A N 1
ATOM 705 C CA . VAL A 1 91 ? 7.480 7.315 -4.693 1.00 90.62 91 VAL A CA 1
ATOM 706 C C . VAL A 1 91 ? 8.308 6.351 -3.833 1.00 90.62 91 VAL A C 1
ATOM 708 O O . VAL A 1 91 ? 9.186 5.660 -4.348 1.00 90.62 91 VAL A O 1
ATOM 711 N N . ALA A 1 92 ? 8.018 6.256 -2.533 1.00 91.38 92 ALA A N 1
ATOM 712 C CA . ALA A 1 92 ? 8.704 5.325 -1.640 1.00 91.38 92 ALA A CA 1
ATOM 713 C C . ALA A 1 92 ? 8.461 3.859 -2.035 1.00 91.38 92 ALA A C 1
ATOM 715 O O . ALA A 1 92 ? 9.405 3.072 -2.072 1.00 91.38 92 ALA A O 1
ATOM 716 N N . TYR A 1 93 ? 7.224 3.492 -2.373 1.00 93.62 93 TYR A N 1
ATOM 717 C CA . TYR A 1 93 ? 6.883 2.135 -2.804 1.00 93.62 93 TYR A CA 1
ATOM 718 C C . TYR A 1 93 ? 7.497 1.770 -4.152 1.00 93.62 93 TYR A C 1
ATOM 720 O O . TYR A 1 93 ? 8.033 0.673 -4.279 1.00 93.62 93 TYR A O 1
ATOM 728 N N . LEU A 1 94 ? 7.525 2.690 -5.119 1.00 94.19 94 LEU A N 1
ATOM 729 C CA . LEU A 1 94 ? 8.223 2.467 -6.388 1.00 94.19 94 LEU A CA 1
ATOM 730 C C . LEU A 1 94 ? 9.720 2.210 -6.172 1.00 94.19 94 LEU A C 1
ATOM 732 O O . LEU A 1 94 ? 10.273 1.292 -6.772 1.00 94.19 94 LEU A O 1
ATOM 736 N N . ASN A 1 95 ? 10.366 2.949 -5.264 1.00 93.06 95 ASN A N 1
ATOM 737 C CA . ASN A 1 95 ? 11.764 2.699 -4.905 1.00 93.06 95 ASN A CA 1
ATOM 738 C C . ASN A 1 95 ? 11.968 1.352 -4.195 1.00 93.06 95 ASN A C 1
ATOM 740 O O . ASN A 1 95 ? 12.943 0.659 -4.473 1.00 93.06 95 ASN A O 1
ATOM 744 N N . GLN A 1 96 ? 11.049 0.939 -3.318 1.00 93.19 96 GLN A N 1
ATOM 745 C CA . GLN A 1 96 ? 11.114 -0.391 -2.704 1.00 93.19 96 GLN A CA 1
ATOM 746 C C . GLN A 1 96 ? 10.955 -1.504 -3.743 1.00 93.19 96 GLN A C 1
ATOM 748 O O . GLN A 1 96 ? 11.723 -2.461 -3.717 1.00 93.19 96 GLN A O 1
ATOM 753 N N . MET A 1 97 ? 10.015 -1.371 -4.684 1.00 94.75 97 MET A N 1
ATOM 754 C CA . MET A 1 97 ? 9.847 -2.319 -5.792 1.00 94.75 97 MET A CA 1
ATOM 755 C C . MET A 1 97 ? 11.090 -2.364 -6.687 1.00 94.75 97 MET A C 1
ATOM 757 O O . MET A 1 97 ? 11.518 -3.444 -7.082 1.00 94.75 97 MET A O 1
ATOM 761 N N . GLN A 1 98 ? 11.702 -1.211 -6.965 1.00 90.50 98 GLN A N 1
ATOM 762 C CA . GLN A 1 98 ? 12.942 -1.111 -7.737 1.00 90.50 98 GLN A CA 1
ATOM 763 C C . GLN A 1 98 ? 14.118 -1.816 -7.053 1.00 90.50 98 GLN A C 1
ATOM 765 O O . GLN A 1 98 ? 14.932 -2.445 -7.723 1.00 90.50 98 GLN A O 1
ATOM 770 N N . GLN A 1 99 ? 14.210 -1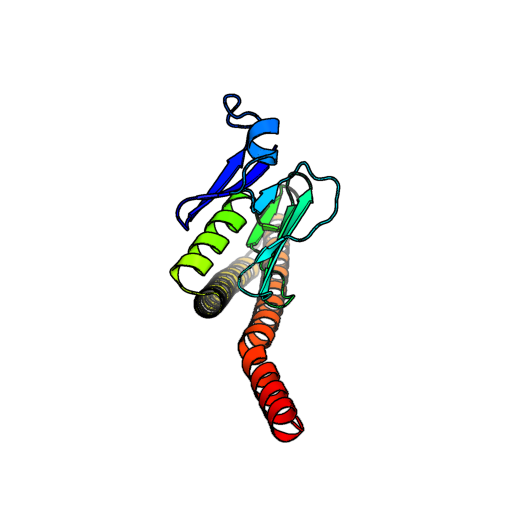.712 -5.727 1.00 92.06 99 GLN A N 1
ATOM 771 C CA . GLN A 1 99 ? 15.300 -2.293 -4.947 1.00 92.06 99 GLN A CA 1
ATOM 772 C C . GLN A 1 99 ? 15.110 -3.790 -4.674 1.00 92.06 99 GLN A C 1
ATOM 774 O O . GLN A 1 99 ? 16.074 -4.550 -4.712 1.00 92.06 99 GLN A O 1
ATOM 779 N N . LEU A 1 100 ? 13.889 -4.202 -4.330 1.00 91.88 100 LEU A N 1
ATOM 780 C CA . LEU A 1 100 ? 13.593 -5.531 -3.785 1.00 91.88 100 LEU A CA 1
ATOM 781 C C . LEU A 1 100 ? 12.921 -6.466 -4.799 1.00 91.88 100 LEU A C 1
ATOM 783 O O . LEU A 1 100 ? 12.850 -7.673 -4.563 1.00 91.88 100 LEU A O 1
ATOM 787 N N . GLY A 1 101 ? 12.394 -5.917 -5.893 1.00 90.31 101 GLY A N 1
ATOM 788 C CA . GLY A 1 101 ? 11.443 -6.590 -6.771 1.00 90.31 101 GLY A CA 1
ATOM 789 C C . GLY A 1 101 ? 9.995 -6.459 -6.281 1.00 90.31 101 GLY A C 1
ATOM 790 O O . GLY A 1 101 ? 9.722 -6.260 -5.093 1.00 90.31 101 GLY A O 1
ATOM 791 N N . VAL A 1 102 ? 9.050 -6.579 -7.220 1.00 90.88 102 VAL A N 1
ATOM 792 C CA . VAL A 1 102 ? 7.605 -6.402 -6.976 1.00 90.88 102 VAL A CA 1
ATOM 793 C C . VAL A 1 102 ? 7.054 -7.447 -6.000 1.00 90.88 102 VAL A C 1
ATOM 795 O O . VAL A 1 102 ? 6.305 -7.095 -5.092 1.00 90.88 102 VAL A O 1
ATOM 798 N N . ASP A 1 103 ? 7.461 -8.710 -6.124 1.00 88.44 103 ASP A N 1
ATOM 799 C CA . ASP A 1 103 ? 6.937 -9.793 -5.278 1.00 88.44 103 ASP A CA 1
ATOM 800 C C . ASP A 1 103 ? 7.421 -9.683 -3.832 1.00 88.44 103 ASP A C 1
ATOM 802 O O . ASP A 1 103 ? 6.632 -9.790 -2.892 1.00 88.44 103 ASP A O 1
ATOM 806 N N . THR A 1 104 ? 8.705 -9.367 -3.641 1.00 88.88 104 THR A N 1
ATOM 807 C CA . THR A 1 104 ? 9.264 -9.085 -2.313 1.00 88.88 104 THR A CA 1
ATOM 808 C C . THR A 1 104 ? 8.568 -7.885 -1.671 1.00 88.88 104 THR A C 1
ATOM 810 O O . THR A 1 104 ? 8.255 -7.911 -0.479 1.00 88.88 104 THR A O 1
ATOM 813 N N . PHE A 1 105 ? 8.287 -6.834 -2.449 1.00 91.50 105 PHE A N 1
ATOM 814 C CA . PHE A 1 105 ? 7.504 -5.697 -1.973 1.00 91.50 105 PHE A CA 1
ATOM 815 C C . PHE A 1 105 ? 6.100 -6.126 -1.522 1.00 91.50 105 PHE A C 1
ATOM 817 O O . PHE A 1 105 ? 5.694 -5.774 -0.415 1.00 91.50 105 PHE A O 1
ATOM 824 N N . LEU A 1 106 ? 5.373 -6.906 -2.330 1.00 90.00 106 LEU A N 1
ATOM 825 C CA . LEU A 1 106 ? 4.027 -7.379 -1.992 1.00 90.00 106 LEU A CA 1
ATOM 826 C C . LEU A 1 106 ? 4.014 -8.240 -0.725 1.00 90.00 106 LEU A C 1
ATOM 828 O O . LEU A 1 106 ? 3.157 -8.045 0.139 1.00 90.00 106 LEU A O 1
ATOM 832 N N . ALA A 1 107 ? 4.984 -9.143 -0.572 1.00 88.88 107 ALA A N 1
ATOM 833 C CA . ALA A 1 107 ? 5.129 -9.956 0.631 1.00 88.88 107 ALA A CA 1
ATOM 834 C C . ALA A 1 107 ? 5.362 -9.085 1.879 1.00 88.88 107 ALA A C 1
ATOM 836 O O . ALA A 1 107 ? 4.700 -9.264 2.903 1.00 88.88 107 ALA A O 1
ATOM 837 N N . ASN A 1 108 ? 6.240 -8.083 1.781 1.00 89.94 108 ASN A N 1
ATOM 838 C CA . ASN A 1 108 ? 6.490 -7.135 2.869 1.00 89.94 108 ASN A CA 1
ATOM 839 C C . ASN A 1 108 ? 5.261 -6.268 3.179 1.00 89.94 108 ASN A C 1
ATOM 841 O O . ASN A 1 108 ? 4.964 -6.000 4.346 1.00 89.94 108 ASN A O 1
ATOM 845 N N . TYR A 1 109 ? 4.523 -5.847 2.151 1.00 89.38 109 TYR A N 1
ATOM 846 C CA . TYR A 1 109 ? 3.288 -5.087 2.308 1.00 89.38 109 TYR A CA 1
ATOM 847 C C . TYR A 1 109 ? 2.223 -5.907 3.046 1.00 89.38 109 TYR A C 1
ATOM 849 O O . TYR A 1 109 ? 1.643 -5.415 4.015 1.00 89.38 109 TYR A O 1
ATOM 857 N N . LYS A 1 110 ? 2.036 -7.181 2.678 1.00 88.94 110 LYS A N 1
ATOM 858 C CA . LYS A 1 110 ? 1.153 -8.116 3.389 1.00 88.94 110 LYS A CA 1
ATOM 859 C C . LYS A 1 110 ? 1.524 -8.238 4.869 1.00 88.94 110 LYS A C 1
ATOM 861 O O . LYS A 1 110 ? 0.659 -8.062 5.722 1.00 88.94 110 LYS A O 1
ATOM 866 N N . LEU A 1 111 ? 2.801 -8.473 5.178 1.00 89.88 111 LEU A N 1
ATOM 867 C CA . LEU A 1 111 ? 3.281 -8.575 6.564 1.00 89.88 111 LEU A CA 1
ATOM 868 C C . LEU A 1 111 ? 3.002 -7.296 7.369 1.00 89.88 111 LEU A C 1
ATOM 870 O O . LEU A 1 111 ? 2.644 -7.359 8.546 1.00 89.88 111 LEU A O 1
ATOM 874 N N . SER A 1 112 ? 3.130 -6.127 6.735 1.00 87.38 112 SER A N 1
ATOM 875 C CA . SER A 1 112 ? 2.789 -4.844 7.357 1.00 87.38 112 SER A CA 1
ATOM 876 C C . SER A 1 112 ? 1.294 -4.755 7.693 1.00 87.38 112 SER A C 1
ATOM 878 O O . SER A 1 112 ? 0.940 -4.399 8.818 1.00 87.38 112 SER A O 1
ATOM 880 N N . LEU A 1 113 ? 0.414 -5.152 6.764 1.00 86.88 113 LEU A N 1
ATOM 881 C CA . LEU A 1 113 ? -1.036 -5.191 6.998 1.00 86.88 113 LEU A CA 1
ATOM 882 C C . LEU A 1 113 ? -1.411 -6.158 8.132 1.00 86.88 113 LEU A C 1
ATOM 884 O O . LEU A 1 113 ? -2.231 -5.812 8.986 1.00 86.88 113 LEU A O 1
ATOM 888 N N . GLU A 1 114 ? -0.790 -7.340 8.176 1.00 89.19 114 GLU A N 1
ATOM 889 C CA . GLU A 1 114 ? -0.992 -8.331 9.240 1.00 89.19 114 GLU A CA 1
ATOM 890 C C . GLU A 1 114 ? -0.603 -7.760 10.606 1.00 89.19 114 GLU A C 1
ATOM 892 O O . GLU A 1 114 ? -1.378 -7.847 11.563 1.00 89.19 114 GLU A O 1
ATOM 897 N N . LYS A 1 115 ? 0.557 -7.100 10.685 1.00 89.06 115 LYS A N 1
ATOM 898 C CA . LYS A 1 115 ? 1.018 -6.441 11.908 1.00 89.06 115 LYS A CA 1
ATOM 899 C C . LYS A 1 115 ? 0.045 -5.353 12.365 1.00 89.06 115 LYS A C 1
ATOM 901 O O . LYS A 1 115 ? -0.354 -5.353 13.529 1.00 89.06 115 LYS A O 1
ATOM 906 N N . THR A 1 116 ? -0.390 -4.470 11.464 1.00 86.62 116 THR A N 1
ATOM 907 C CA . THR A 1 116 ? -1.366 -3.419 11.796 1.00 86.62 116 THR A CA 1
ATOM 908 C C . THR A 1 116 ? -2.695 -4.011 12.268 1.00 86.62 116 THR A C 1
ATOM 910 O O . THR A 1 116 ? -3.271 -3.521 13.238 1.00 86.62 116 THR A O 1
ATOM 913 N N . LYS A 1 117 ? -3.179 -5.095 11.648 1.00 89.12 117 LYS A N 1
ATOM 914 C CA . LYS A 1 117 ? -4.396 -5.785 12.102 1.00 89.12 117 LYS A CA 1
ATOM 915 C C . LYS A 1 117 ? -4.251 -6.301 13.536 1.00 89.12 117 LYS A C 1
ATOM 917 O O . LYS A 1 117 ? -5.177 -6.131 14.331 1.00 89.12 117 LYS A O 1
ATOM 922 N N . VAL A 1 118 ? -3.121 -6.926 13.869 1.00 90.38 118 VAL A N 1
ATOM 923 C CA . VAL A 1 118 ? -2.852 -7.424 15.229 1.00 90.38 118 VAL A CA 1
ATOM 924 C C . VAL A 1 118 ? -2.845 -6.270 16.232 1.00 90.38 118 VAL A C 1
ATOM 926 O O . VAL A 1 118 ? -3.526 -6.348 17.252 1.00 90.38 118 VAL A O 1
ATOM 929 N N . GLU A 1 119 ? -2.152 -5.173 15.923 1.00 89.38 119 GLU A N 1
ATOM 930 C CA . GLU A 1 119 ? -2.100 -3.984 16.784 1.00 89.38 119 GLU A CA 1
ATOM 931 C C . GLU A 1 119 ? -3.494 -3.379 17.022 1.00 89.38 119 GLU A C 1
ATOM 933 O O . GLU A 1 119 ? -3.858 -3.100 18.167 1.00 89.38 119 GLU A O 1
ATOM 938 N N . LEU A 1 120 ? -4.308 -3.236 15.971 1.00 88.56 120 LEU A N 1
ATOM 939 C CA . LEU A 1 120 ? -5.681 -2.736 16.088 1.00 88.56 120 LEU A CA 1
ATOM 940 C C . LEU A 1 120 ? -6.584 -3.678 16.889 1.00 88.56 120 LEU A C 1
ATOM 942 O O . LEU A 1 120 ? -7.412 -3.204 17.664 1.00 88.56 120 LEU A O 1
ATOM 946 N N . THR A 1 121 ? -6.408 -4.994 16.748 1.00 90.31 121 THR A N 1
ATOM 947 C CA . THR A 1 121 ? -7.163 -5.991 17.526 1.00 90.31 121 THR A CA 1
ATOM 948 C C . THR A 1 121 ? -6.867 -5.836 19.018 1.00 90.31 121 THR A C 1
ATOM 950 O O . THR A 1 121 ? -7.788 -5.712 19.818 1.00 90.31 121 THR A O 1
ATOM 953 N N . VAL A 1 122 ? -5.590 -5.690 19.390 1.00 93.75 122 VAL A N 1
ATOM 954 C CA . VAL A 1 122 ? -5.184 -5.446 20.785 1.00 93.75 122 VAL A CA 1
ATOM 955 C C . VAL A 1 122 ? -5.787 -4.151 21.340 1.00 93.75 122 VAL A C 1
ATOM 957 O O . VAL A 1 122 ? -6.183 -4.101 22.505 1.00 93.75 122 VAL A O 1
ATOM 960 N N . ILE A 1 123 ? -5.856 -3.083 20.541 1.00 91.56 123 ILE A N 1
ATOM 961 C CA . ILE A 1 123 ? -6.500 -1.828 20.965 1.00 91.56 123 ILE A CA 1
ATOM 962 C C . ILE A 1 123 ? -8.012 -2.031 21.134 1.00 91.56 123 ILE A C 1
ATOM 964 O O . ILE A 1 123 ? -8.584 -1.543 22.108 1.00 91.56 123 ILE A O 1
ATOM 968 N N . CYS A 1 124 ? -8.651 -2.769 20.226 1.00 91.25 124 CYS A N 1
ATOM 969 C CA . CYS A 1 124 ? -10.073 -3.096 20.300 1.00 91.25 124 CYS A CA 1
ATOM 970 C C . CYS A 1 124 ? -10.422 -3.845 21.597 1.00 91.25 124 CYS A C 1
ATOM 972 O O . CYS A 1 124 ? -11.377 -3.464 22.279 1.00 91.25 124 CYS A O 1
ATOM 974 N N . ASP A 1 125 ? -9.610 -4.833 21.979 1.00 92.44 125 ASP A N 1
ATOM 975 C CA . ASP A 1 125 ? -9.785 -5.605 23.216 1.00 92.44 125 ASP A CA 1
ATOM 976 C C . ASP A 1 125 ? -9.618 -4.722 24.464 1.00 92.44 125 ASP A C 1
ATOM 978 O O . ASP A 1 125 ? -10.395 -4.808 25.417 1.00 92.44 125 ASP A O 1
ATOM 982 N N . LYS A 1 126 ? -8.641 -3.803 24.455 1.00 94.06 126 LYS A N 1
ATOM 983 C CA . LYS A 1 126 ? -8.456 -2.833 25.550 1.00 94.06 126 LYS A CA 1
ATOM 984 C C . LYS A 1 126 ? -9.658 -1.904 25.704 1.00 94.06 126 LYS A C 1
ATOM 986 O O . LYS A 1 126 ? -10.086 -1.655 26.828 1.00 94.06 126 LYS A O 1
ATOM 991 N N . LEU A 1 127 ? -10.217 -1.415 24.595 1.00 92.56 127 LEU A N 1
ATOM 992 C CA . LEU A 1 127 ? -11.406 -0.558 24.621 1.00 92.56 127 LEU A CA 1
ATOM 993 C C . LEU A 1 127 ? -12.632 -1.298 25.155 1.00 92.56 127 LEU A C 1
ATOM 995 O O . LEU A 1 127 ? -13.438 -0.697 25.859 1.00 92.56 127 LEU A O 1
ATOM 999 N N . GLU A 1 128 ? -12.777 -2.586 24.847 1.00 92.50 128 GLU A N 1
ATOM 1000 C CA . GLU A 1 128 ? -13.825 -3.430 25.426 1.00 92.50 128 GLU A CA 1
ATOM 1001 C C . GLU A 1 128 ? -13.684 -3.549 26.948 1.00 92.50 128 GLU A C 1
ATOM 1003 O O . GLU A 1 128 ? -14.657 -3.342 27.678 1.00 92.50 128 GLU A O 1
ATOM 1008 N N . GLY A 1 129 ? -12.459 -3.781 27.429 1.00 91.50 129 GLY A N 1
ATOM 1009 C CA . GLY A 1 129 ? -12.134 -3.763 28.854 1.00 91.50 129 GLY A CA 1
ATOM 1010 C C . GLY A 1 129 ? -12.513 -2.440 29.523 1.00 91.50 129 GLY A C 1
ATOM 1011 O O . GLY A 1 129 ? -13.252 -2.437 30.507 1.00 91.50 129 GLY A O 1
ATOM 1012 N N . GLU A 1 130 ? -12.080 -1.306 28.967 1.00 92.75 130 GLU A N 1
ATOM 1013 C CA . GLU A 1 130 ? -12.419 0.022 29.499 1.00 92.75 130 GLU A CA 1
ATOM 1014 C C . GLU A 1 130 ? -13.924 0.320 29.477 1.00 92.75 130 GLU A C 1
ATOM 1016 O O . GLU A 1 130 ? -14.434 0.956 30.400 1.00 92.75 130 GLU A O 1
ATOM 1021 N N . LEU A 1 131 ? -14.641 -0.134 28.447 1.00 92.00 131 LEU A N 1
ATOM 1022 C CA . LEU A 1 131 ? -16.093 0.018 28.334 1.00 92.00 131 LEU A CA 1
ATOM 1023 C C . LEU A 1 131 ? -16.835 -0.723 29.444 1.00 92.00 131 LEU A C 1
ATOM 1025 O O . LEU A 1 131 ? -17.773 -0.171 30.014 1.00 92.00 131 LEU A O 1
ATOM 1029 N N . SER A 1 132 ? -16.404 -1.945 29.767 1.00 88.50 132 SER A N 1
ATOM 1030 C CA . SER A 1 132 ? -17.063 -2.801 30.763 1.00 88.50 132 SER A CA 1
ATOM 1031 C C . SER A 1 132 ? -17.060 -2.235 32.188 1.00 88.50 132 SER A C 1
ATOM 1033 O O . SER A 1 132 ? -17.900 -2.616 32.998 1.00 88.50 132 SER A O 1
ATOM 1035 N N . VAL A 1 133 ? -16.145 -1.306 32.483 1.00 92.81 133 VAL A N 1
ATOM 1036 C CA . VAL A 1 133 ? -15.983 -0.674 33.803 1.00 92.81 133 VAL A CA 1
ATOM 1037 C C . VAL A 1 133 ? -16.354 0.814 33.797 1.00 92.81 133 VAL A C 1
ATOM 1039 O O . VAL A 1 133 ? -16.111 1.518 34.777 1.00 92.81 133 VAL A O 1
ATOM 1042 N N . GLN A 1 134 ? -16.893 1.333 32.688 1.00 90.75 134 GLN A N 1
ATOM 1043 C CA . GLN A 1 134 ? -17.167 2.759 32.538 1.00 90.75 134 GLN A CA 1
ATOM 1044 C C . GLN A 1 134 ? -18.546 3.148 33.078 1.00 90.75 134 GLN A C 1
ATOM 1046 O O . GLN A 1 134 ? -19.570 2.807 32.498 1.00 90.75 134 GLN A O 1
ATOM 1051 N N . GLU A 1 135 ? -18.564 3.970 34.124 1.00 86.50 135 GLU A N 1
ATOM 1052 C CA . GLU A 1 135 ? -19.803 4.480 34.728 1.00 86.50 135 GLU A CA 1
ATOM 1053 C C . GLU A 1 135 ? -20.296 5.788 34.082 1.00 86.50 135 GLU A C 1
ATOM 1055 O O . GLU A 1 135 ? -21.483 6.109 34.127 1.00 86.50 135 GLU A O 1
ATOM 1060 N N . ASN A 1 136 ? -19.407 6.560 33.444 1.00 94.94 136 ASN A N 1
ATOM 1061 C CA . ASN A 1 136 ? -19.788 7.794 32.762 1.00 94.94 136 ASN A CA 1
ATOM 1062 C C . ASN A 1 136 ? -20.390 7.497 31.380 1.00 94.94 136 ASN A C 1
ATOM 1064 O O . ASN A 1 136 ? -19.674 7.119 30.451 1.00 94.94 136 ASN A O 1
ATOM 1068 N N . GLU A 1 137 ? -21.688 7.756 31.220 1.00 89.81 137 GLU A N 1
ATOM 1069 C CA . GLU A 1 137 ? -22.431 7.478 29.983 1.00 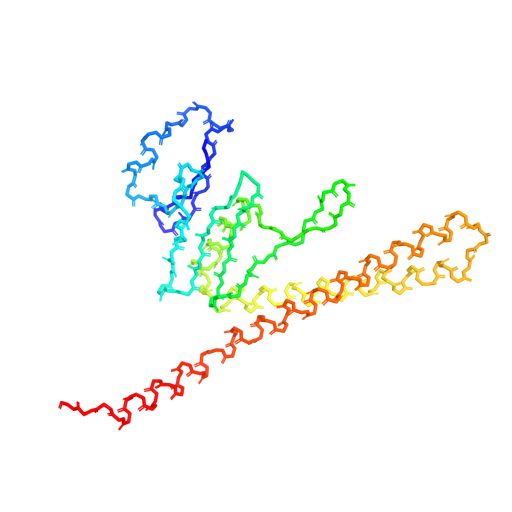89.81 137 GLU A CA 1
ATOM 1070 C C . GLU A 1 137 ? -21.847 8.187 28.744 1.00 89.81 137 GLU A C 1
ATOM 1072 O O . GLU A 1 137 ? -21.775 7.605 27.660 1.00 89.81 137 GLU A O 1
ATOM 1077 N N . GLY A 1 138 ? -21.384 9.434 28.887 1.00 89.38 138 GLY A N 1
ATOM 1078 C CA . GLY A 1 138 ? -20.775 10.191 27.789 1.00 89.38 138 GLY A CA 1
ATOM 1079 C C . GLY A 1 138 ? -19.454 9.576 27.324 1.00 89.38 138 GLY A C 1
ATOM 1080 O 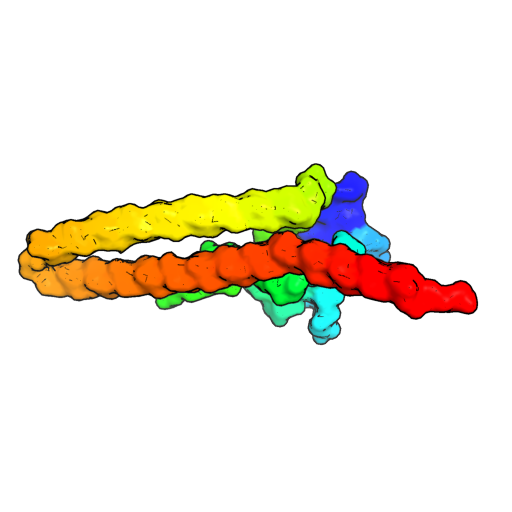O . GLY A 1 138 ? -19.228 9.402 26.124 1.00 89.38 138 GLY A O 1
ATOM 1081 N N . LYS A 1 139 ? -18.603 9.179 28.274 1.00 90.12 139 LYS A N 1
ATOM 1082 C CA . LYS A 1 139 ? -17.339 8.491 27.991 1.00 90.12 139 LYS A CA 1
ATOM 1083 C C . LYS A 1 139 ? -17.579 7.088 27.429 1.00 90.12 139 LYS A C 1
ATOM 1085 O O . LYS A 1 139 ? -16.907 6.712 26.474 1.00 90.12 139 LYS A O 1
ATOM 1090 N N . ALA A 1 140 ? -18.562 6.352 27.947 1.00 90.06 140 ALA A N 1
ATOM 1091 C CA . ALA A 1 140 ? -18.946 5.042 27.426 1.00 90.06 140 ALA A CA 1
ATOM 1092 C C . ALA A 1 140 ? -19.393 5.130 25.957 1.00 90.06 140 ALA A C 1
ATOM 1094 O O . ALA A 1 140 ? -18.904 4.379 25.116 1.00 90.06 140 ALA A O 1
ATOM 1095 N N . LYS A 1 141 ? -20.238 6.110 25.604 1.00 89.88 141 LYS A N 1
ATOM 1096 C CA . LYS A 1 141 ? -20.647 6.351 24.207 1.00 89.88 141 LYS A CA 1
ATOM 1097 C C . LYS A 1 141 ? -19.457 6.657 23.293 1.00 89.88 141 LYS A C 1
ATOM 1099 O O . LYS A 1 141 ? -19.400 6.139 22.178 1.00 89.88 141 LYS A O 1
ATOM 1104 N N . LEU A 1 142 ? -18.500 7.468 23.752 1.00 89.00 142 LEU A N 1
ATOM 1105 C CA . LEU A 1 142 ? -17.301 7.794 22.976 1.00 89.00 142 LEU A CA 1
ATOM 1106 C C . LEU A 1 142 ? -16.410 6.564 22.744 1.00 89.00 142 LEU A C 1
ATOM 1108 O O . LEU A 1 142 ? -15.997 6.320 21.611 1.00 89.00 142 LEU A O 1
ATOM 1112 N N . LEU A 1 143 ? -16.146 5.775 23.790 1.00 90.56 143 LEU A N 1
ATOM 1113 C CA . LEU A 1 143 ? -15.338 4.555 23.693 1.00 90.56 143 LEU A CA 1
ATOM 1114 C C . LEU A 1 143 ? -16.004 3.505 22.793 1.00 90.56 143 LEU A C 1
ATOM 1116 O O . LEU A 1 143 ? -15.327 2.884 21.977 1.00 90.56 143 LEU A O 1
ATOM 1120 N N . ALA A 1 144 ? -17.330 3.354 22.874 1.00 88.19 144 ALA A N 1
ATOM 1121 C CA . ALA A 1 144 ? -18.087 2.438 22.022 1.00 88.19 144 ALA A CA 1
ATOM 1122 C C . ALA A 1 144 ? -17.988 2.841 20.546 1.00 88.19 144 ALA A C 1
ATOM 1124 O O . ALA A 1 144 ? -17.753 1.993 19.684 1.00 88.19 144 ALA A O 1
ATOM 1125 N N . LYS A 1 145 ? -18.091 4.146 20.259 1.00 88.44 145 LYS A N 1
ATOM 1126 C CA . LYS A 1 145 ? -17.894 4.680 18.909 1.00 88.44 145 LYS A CA 1
ATOM 1127 C C . LYS A 1 145 ? -16.475 4.419 18.400 1.00 88.44 145 LYS A C 1
ATOM 1129 O O . LYS A 1 145 ? -16.320 3.960 17.273 1.00 88.44 145 LYS A O 1
ATOM 1134 N N . LEU A 1 146 ? -15.453 4.671 19.222 1.00 88.06 146 LEU A N 1
ATOM 1135 C CA . LEU A 1 146 ? -14.057 4.426 18.851 1.00 88.06 146 LEU A CA 1
ATOM 1136 C C . LEU A 1 146 ? -13.802 2.943 18.550 1.00 88.06 146 LEU A C 1
ATOM 1138 O O . LEU A 1 146 ? -13.202 2.620 17.528 1.00 88.06 146 LEU A O 1
ATOM 1142 N N . ARG A 1 147 ? -14.311 2.041 19.397 1.00 89.31 147 ARG A N 1
ATOM 1143 C CA . ARG A 1 147 ? -14.217 0.592 19.181 1.00 89.31 147 ARG A CA 1
ATOM 1144 C C . ARG A 1 147 ? -14.889 0.175 17.871 1.00 89.31 147 ARG A C 1
ATOM 1146 O O . ARG A 1 147 ? -14.308 -0.602 17.123 1.00 89.31 147 ARG A O 1
ATOM 1153 N N . GLY A 1 148 ? -16.068 0.723 17.567 1.00 82.06 148 GLY A N 1
ATOM 1154 C CA . GLY A 1 148 ? -16.760 0.485 16.296 1.00 82.06 148 GLY A CA 1
ATOM 1155 C C . GLY A 1 148 ? -15.905 0.846 15.076 1.00 82.06 148 GLY A C 1
ATOM 1156 O O . GLY A 1 148 ? -15.744 0.021 14.182 1.00 82.06 148 GLY A O 1
ATOM 1157 N N . VAL A 1 1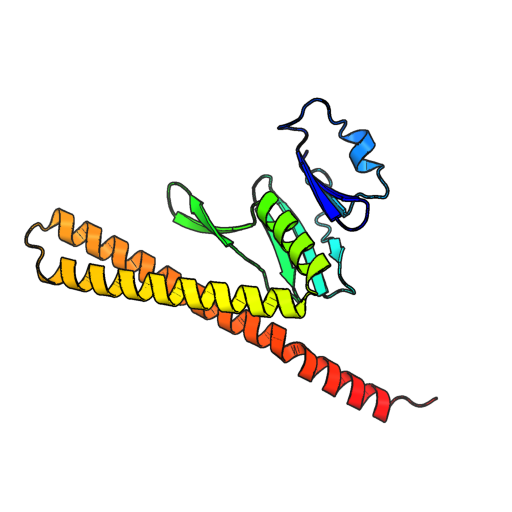49 ? -15.269 2.023 15.087 1.00 84.75 149 VAL A N 1
ATOM 1158 C CA . VAL A 1 149 ? -14.369 2.460 14.002 1.00 84.75 149 VAL A CA 1
ATOM 1159 C C . VAL A 1 149 ? -13.170 1.519 13.846 1.00 84.75 149 VAL A C 1
ATOM 1161 O O . VAL A 1 149 ? -12.816 1.150 12.729 1.00 84.75 149 VAL A O 1
ATOM 1164 N N . ILE A 1 150 ? -12.557 1.081 14.950 1.00 86.50 150 ILE A N 1
ATOM 1165 C CA . ILE A 1 150 ? -11.422 0.146 14.893 1.00 86.50 150 ILE A CA 1
ATOM 1166 C C . ILE A 1 150 ? -11.838 -1.204 14.293 1.00 86.50 150 ILE A C 1
ATOM 1168 O O . ILE A 1 150 ? -11.094 -1.766 13.490 1.00 86.50 150 ILE A O 1
ATOM 1172 N N . ILE A 1 151 ? -13.030 -1.708 14.625 1.00 83.62 151 ILE A N 1
ATOM 1173 C CA . ILE A 1 151 ? -13.564 -2.946 14.036 1.00 83.62 151 ILE A CA 1
ATOM 1174 C C . ILE A 1 151 ? -13.726 -2.800 12.520 1.00 83.62 151 ILE A C 1
ATOM 1176 O O . ILE A 1 151 ? -13.292 -3.679 11.775 1.00 83.62 151 ILE A O 1
ATOM 1180 N N . GLU A 1 152 ? -14.288 -1.687 12.047 1.00 82.19 152 GLU A N 1
ATOM 1181 C CA . GLU A 1 152 ? -14.406 -1.414 10.609 1.00 82.19 152 GLU A CA 1
ATOM 1182 C C . GLU A 1 152 ? -13.031 -1.406 9.923 1.00 82.19 152 GLU A C 1
ATOM 1184 O O . GLU A 1 152 ? -12.855 -2.018 8.868 1.00 82.19 152 GLU A O 1
ATOM 1189 N N . MET A 1 153 ? -12.019 -0.799 10.551 1.00 82.25 153 MET A N 1
ATOM 1190 C CA . MET A 1 153 ? -10.646 -0.796 10.033 1.00 82.25 153 MET A CA 1
ATOM 1191 C C . MET A 1 153 ? -10.045 -2.206 9.962 1.00 82.25 153 MET A C 1
ATOM 1193 O O . MET A 1 153 ? -9.412 -2.545 8.962 1.00 82.25 153 MET A O 1
ATOM 1197 N N . ILE A 1 154 ? -10.267 -3.049 10.977 1.00 83.44 154 ILE A N 1
ATOM 1198 C CA . ILE A 1 154 ? -9.821 -4.453 10.991 1.00 83.44 154 ILE A CA 1
ATOM 1199 C C . ILE A 1 154 ? -10.444 -5.239 9.831 1.00 83.44 154 ILE A C 1
ATOM 1201 O O . ILE A 1 154 ? -9.739 -5.998 9.161 1.00 83.44 154 ILE A O 1
ATOM 1205 N N . VAL A 1 155 ? -11.742 -5.051 9.568 1.00 78.69 155 VAL A N 1
ATOM 1206 C CA . VAL A 1 155 ? -12.448 -5.708 8.453 1.00 78.69 155 VAL A CA 1
ATOM 1207 C C . VAL A 1 155 ? -11.856 -5.285 7.109 1.00 78.69 155 VAL A C 1
ATOM 1209 O O . VAL A 1 155 ? -11.609 -6.135 6.253 1.00 78.69 155 VAL A O 1
ATOM 1212 N N . ILE A 1 156 ? -11.567 -3.995 6.927 1.00 79.50 156 ILE A N 1
ATOM 1213 C CA . ILE A 1 156 ? -10.976 -3.497 5.678 1.00 79.50 156 ILE A CA 1
ATOM 1214 C C . ILE A 1 156 ? -9.551 -4.029 5.486 1.00 79.50 156 ILE A C 1
ATOM 1216 O O . ILE A 1 156 ? -9.214 -4.475 4.391 1.00 79.50 156 ILE A O 1
ATOM 1220 N N . LEU A 1 157 ? -8.723 -4.037 6.536 1.00 83.19 157 LEU A N 1
ATOM 1221 C CA . LEU A 1 157 ? -7.381 -4.627 6.469 1.00 83.19 157 LEU A CA 1
ATOM 1222 C C . LEU A 1 157 ? -7.441 -6.110 6.108 1.00 83.19 157 LEU A C 1
ATOM 1224 O O . LEU A 1 157 ? -6.622 -6.582 5.325 1.00 83.19 157 LEU A O 1
ATOM 1228 N N . PHE A 1 158 ? -8.421 -6.841 6.642 1.00 79.00 158 PHE A N 1
ATOM 1229 C CA . PHE A 1 158 ? -8.632 -8.234 6.271 1.00 79.00 158 PHE A CA 1
ATOM 1230 C C . PHE A 1 158 ? -8.946 -8.397 4.782 1.00 79.00 158 PHE A C 1
ATOM 1232 O O . PHE A 1 158 ? -8.297 -9.210 4.131 1.00 79.00 158 PHE A O 1
ATOM 1239 N N . ALA A 1 159 ? -9.862 -7.595 4.233 1.00 75.19 159 ALA A N 1
ATOM 1240 C CA . ALA A 1 159 ? -10.164 -7.615 2.802 1.00 75.19 159 ALA A CA 1
ATOM 1241 C C . ALA A 1 159 ? -8.921 -7.307 1.944 1.00 75.19 159 ALA A C 1
ATOM 1243 O O . ALA A 1 159 ? -8.624 -8.048 1.013 1.00 75.19 159 ALA A O 1
ATOM 1244 N N . LEU A 1 160 ? -8.134 -6.289 2.316 1.00 79.12 160 LEU A N 1
ATOM 1245 C CA . LEU A 1 160 ? -6.897 -5.941 1.603 1.00 79.12 160 LEU A CA 1
ATOM 1246 C C . LEU A 1 160 ? -5.867 -7.077 1.618 1.00 79.12 160 LEU A C 1
ATOM 1248 O O . LEU A 1 160 ? -5.223 -7.334 0.608 1.00 79.12 160 LEU A O 1
ATOM 1252 N N . MET A 1 161 ? -5.705 -7.775 2.743 1.00 81.06 161 MET A N 1
ATOM 1253 C CA . MET A 1 161 ? -4.798 -8.926 2.812 1.00 81.06 161 MET A CA 1
ATOM 1254 C C . MET A 1 161 ?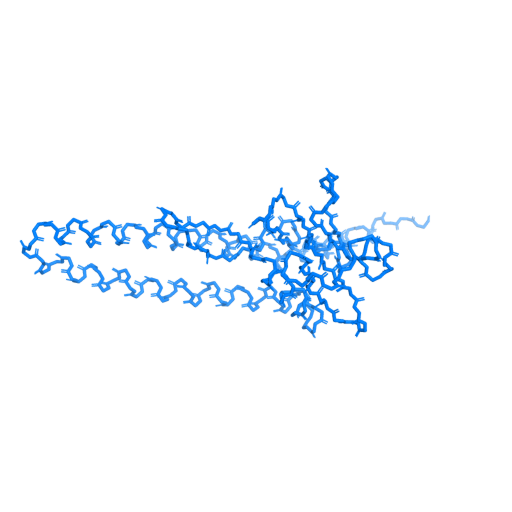 -5.266 -10.091 1.934 1.00 81.06 161 MET A C 1
ATOM 1256 O O . MET A 1 161 ? -4.428 -10.769 1.343 1.00 81.06 161 MET A O 1
ATOM 1260 N N . VAL A 1 162 ? -6.580 -10.329 1.846 1.00 74.62 162 VAL A N 1
ATOM 1261 C CA . VAL A 1 162 ? -7.150 -11.340 0.939 1.00 74.62 162 VAL A CA 1
ATOM 1262 C C . VAL A 1 162 ? -6.838 -10.980 -0.510 1.00 74.62 162 VAL A C 1
ATOM 1264 O O . VAL A 1 162 ? -6.320 -11.828 -1.232 1.00 74.62 162 VAL A O 1
ATOM 1267 N N . ASP A 1 163 ? -7.059 -9.726 -0.908 1.00 75.06 163 ASP A N 1
ATOM 1268 C CA . ASP A 1 163 ? -6.736 -9.258 -2.259 1.00 75.06 163 ASP A CA 1
ATOM 1269 C C . ASP A 1 163 ? -5.239 -9.436 -2.569 1.00 75.06 163 ASP A C 1
ATOM 1271 O O . ASP A 1 163 ? -4.883 -9.940 -3.631 1.00 75.06 163 ASP A O 1
ATOM 1275 N N . VAL A 1 164 ? -4.345 -9.101 -1.629 1.00 78.56 164 VAL A N 1
ATOM 1276 C CA . VAL A 1 164 ? -2.889 -9.273 -1.806 1.00 78.56 164 VAL A CA 1
ATOM 1277 C C . VAL A 1 164 ? -2.488 -10.746 -1.932 1.00 78.56 164 VAL A C 1
ATOM 1279 O O . VAL A 1 164 ? -1.599 -11.050 -2.722 1.00 78.56 164 VAL A O 1
ATOM 1282 N N . ASN A 1 165 ? -3.135 -11.668 -1.209 1.00 73.44 165 ASN A N 1
ATOM 1283 C CA . ASN A 1 165 ? -2.896 -13.107 -1.389 1.00 73.44 165 ASN A CA 1
ATOM 1284 C C . ASN A 1 165 ? -3.250 -13.555 -2.803 1.00 73.44 165 ASN A C 1
ATOM 1286 O O . ASN A 1 165 ? -2.446 -14.224 -3.437 1.00 73.44 165 ASN A O 1
ATOM 1290 N N . VAL A 1 166 ? -4.403 -13.121 -3.317 1.00 68.19 166 VAL A N 1
ATOM 1291 C CA . VAL A 1 166 ? -4.807 -13.414 -4.699 1.00 68.19 166 VAL A CA 1
ATOM 1292 C C . VAL A 1 166 ? -3.774 -12.875 -5.695 1.00 68.19 166 VAL A C 1
ATOM 1294 O O . VAL A 1 166 ? -3.460 -13.551 -6.667 1.00 68.19 166 VAL A O 1
ATOM 1297 N N . GLY A 1 167 ? -3.197 -11.698 -5.435 1.00 66.88 167 GLY A N 1
ATOM 1298 C CA . GLY A 1 167 ? -2.116 -11.134 -6.251 1.00 66.88 167 GLY A CA 1
ATOM 1299 C C . GLY A 1 167 ? -0.818 -11.936 -6.204 1.00 66.88 167 GLY A C 1
ATOM 1300 O O . GLY A 1 167 ? -0.210 -12.177 -7.240 1.00 66.88 167 GLY A O 1
ATOM 1301 N N . LEU A 1 168 ? -0.403 -12.374 -5.014 1.00 73.00 168 LEU A N 1
ATOM 1302 C CA . LEU A 1 168 ? 0.787 -13.213 -4.834 1.00 73.00 168 LEU A CA 1
ATOM 1303 C C . LEU A 1 168 ? 0.617 -14.596 -5.479 1.00 73.00 168 LEU A C 1
ATOM 1305 O O . LEU A 1 168 ? 1.551 -15.104 -6.096 1.00 73.00 168 LEU A O 1
ATOM 1309 N N . ASP A 1 169 ? -0.580 -15.171 -5.385 1.00 66.31 169 ASP A N 1
ATOM 1310 C CA . ASP A 1 169 ? -0.916 -16.474 -5.964 1.00 66.31 169 ASP A CA 1
ATOM 1311 C C . ASP A 1 169 ? -1.159 -16.401 -7.486 1.00 66.31 169 ASP A C 1
ATOM 1313 O O . ASP A 1 169 ? -1.280 -17.436 -8.145 1.00 66.31 169 ASP A O 1
ATOM 1317 N N . ASN A 1 170 ? -1.189 -15.196 -8.070 1.00 64.88 170 ASN A N 1
ATOM 1318 C CA . ASN A 1 170 ? -1.456 -14.971 -9.492 1.00 64.88 170 ASN A CA 1
ATOM 1319 C C . ASN A 1 170 ? -0.350 -15.537 -10.406 1.00 64.88 170 ASN A C 1
ATOM 1321 O O . ASN A 1 170 ? -0.623 -15.897 -11.549 1.00 64.88 170 ASN A O 1
ATOM 1325 N N . HIS A 1 171 ? 0.880 -15.703 -9.904 1.00 61.31 171 HIS A N 1
ATOM 1326 C CA . HIS A 1 171 ? 1.955 -16.374 -10.652 1.00 61.31 171 HIS A CA 1
ATOM 1327 C C . HIS A 1 171 ? 1.636 -17.837 -10.955 1.00 61.31 171 HIS A C 1
ATOM 1329 O O . HIS A 1 171 ? 1.934 -18.285 -12.050 1.00 61.31 171 HIS A O 1
ATOM 1335 N N . ASN A 1 172 ? 0.909 -18.547 -10.082 1.00 59.97 172 ASN A N 1
ATOM 1336 C CA . ASN A 1 172 ? 0.456 -19.912 -10.386 1.00 59.97 172 ASN A CA 1
ATOM 1337 C C . ASN A 1 172 ? -0.538 -19.941 -11.560 1.00 59.97 172 ASN A C 1
ATOM 1339 O O . ASN A 1 172 ? -0.572 -20.905 -12.321 1.00 59.97 172 ASN A O 1
ATOM 1343 N N . TYR A 1 173 ? -1.356 -18.894 -11.716 1.00 52.38 173 TYR A N 1
ATOM 1344 C CA . TYR A 1 173 ? -2.280 -18.764 -12.844 1.00 52.38 173 TYR A CA 1
ATOM 1345 C C . TYR A 1 173 ? -1.538 -18.424 -14.141 1.00 52.38 173 TYR A C 1
ATOM 1347 O O . TYR A 1 173 ? -1.839 -18.998 -15.184 1.00 52.38 173 TYR A O 1
ATOM 1355 N N . VAL A 1 174 ? -0.549 -17.527 -14.081 1.00 56.44 174 VAL A N 1
ATOM 1356 C CA . VAL A 1 174 ? 0.314 -17.182 -15.222 1.00 56.44 174 VAL A CA 1
ATOM 1357 C C . VAL A 1 174 ? 1.180 -18.371 -15.641 1.00 56.44 174 VAL A C 1
ATOM 1359 O O . VAL A 1 174 ? 1.299 -18.628 -16.834 1.00 56.44 174 VAL A O 1
ATOM 1362 N N . ASP A 1 175 ? 1.717 -19.134 -14.692 1.00 64.25 175 ASP A N 1
ATOM 1363 C CA . ASP A 1 175 ? 2.520 -20.328 -14.954 1.00 64.25 175 ASP A CA 1
ATOM 1364 C C . ASP A 1 175 ? 1.669 -21.445 -15.564 1.00 64.25 175 ASP A C 1
ATOM 1366 O O . ASP A 1 175 ? 2.043 -21.973 -16.605 1.00 64.25 175 ASP A O 1
ATOM 1370 N N . ALA A 1 176 ? 0.475 -21.725 -15.026 1.00 55.09 176 ALA A N 1
ATOM 1371 C CA . ALA A 1 176 ? -0.457 -22.686 -15.626 1.00 55.09 176 ALA A CA 1
ATOM 1372 C C . ALA A 1 176 ? -0.959 -22.236 -17.011 1.00 55.09 176 ALA A C 1
ATOM 1374 O O . ALA A 1 176 ? -1.107 -23.048 -17.923 1.00 55.09 176 ALA A O 1
ATOM 1375 N N . TYR A 1 177 ? -1.205 -20.935 -17.200 1.00 55.06 177 TYR A N 1
ATOM 1376 C CA . TYR A 1 177 ? -1.570 -20.372 -18.499 1.00 55.06 177 TYR A CA 1
ATOM 1377 C C . TYR A 1 177 ? -0.424 -20.497 -19.506 1.00 55.06 177 TYR A C 1
ATOM 1379 O O . TYR A 1 177 ? -0.659 -20.909 -20.636 1.00 55.06 177 TYR A O 1
ATOM 1387 N N . ASN A 1 178 ? 0.812 -20.194 -19.109 1.00 63.66 178 ASN A N 1
ATOM 1388 C CA . ASN A 1 178 ? 1.993 -20.329 -19.960 1.00 63.66 178 ASN A CA 1
ATOM 1389 C C . ASN A 1 178 ? 2.325 -21.796 -20.255 1.00 63.66 178 ASN A C 1
ATOM 1391 O O . ASN A 1 178 ? 2.763 -22.097 -21.359 1.00 63.66 178 ASN A O 1
ATOM 1395 N N . GLU A 1 179 ? 2.101 -22.710 -19.312 1.00 71.88 179 GLU A N 1
ATOM 1396 C CA . GLU A 1 179 ? 2.268 -24.152 -19.507 1.00 71.88 179 GLU A CA 1
ATOM 1397 C C . GLU A 1 179 ? 1.263 -24.675 -20.546 1.00 71.88 179 GLU A C 1
ATOM 1399 O O . GLU A 1 179 ? 1.670 -25.315 -21.512 1.00 71.88 179 GLU A O 1
ATOM 1404 N N . ILE A 1 180 ? -0.012 -24.275 -20.449 1.00 59.94 180 ILE A N 1
ATOM 1405 C CA . ILE A 1 180 ? -1.040 -24.561 -21.465 1.00 59.94 180 ILE A CA 1
ATOM 1406 C C . ILE A 1 180 ? -0.685 -23.898 -22.806 1.00 59.94 180 ILE A C 1
ATOM 1408 O O . ILE A 1 180 ? -0.713 -24.548 -23.846 1.00 59.94 180 ILE A O 1
ATOM 1412 N N . VAL A 1 181 ? -0.326 -22.613 -22.829 1.00 67.12 181 VAL A N 1
ATOM 1413 C CA . VAL A 1 181 ? 0.031 -21.922 -24.079 1.00 67.12 181 VAL A CA 1
ATOM 1414 C C . VAL A 1 181 ? 1.227 -22.598 -24.748 1.00 67.12 181 VAL A C 1
ATOM 1416 O O . VAL A 1 181 ? 1.172 -22.822 -25.950 1.00 67.12 181 VAL A O 1
ATOM 1419 N N . ASN A 1 182 ? 2.264 -22.991 -24.008 1.00 72.62 182 ASN A N 1
ATOM 1420 C CA . ASN A 1 182 ? 3.435 -23.677 -24.562 1.00 72.62 182 ASN A CA 1
ATOM 1421 C C . ASN A 1 182 ? 3.134 -25.114 -25.018 1.00 72.62 182 ASN A C 1
ATOM 1423 O O . ASN A 1 182 ? 3.730 -25.568 -25.989 1.00 72.62 182 ASN A O 1
ATOM 1427 N N . GLU A 1 183 ? 2.210 -25.823 -24.364 1.00 69.50 183 GLU A N 1
ATOM 1428 C CA . GLU A 1 183 ? 1.795 -27.177 -24.760 1.00 69.50 183 GLU A CA 1
ATOM 1429 C C . GLU A 1 183 ? 0.967 -27.185 -26.061 1.00 69.50 183 GLU A C 1
ATOM 1431 O O . GLU A 1 183 ? 1.036 -28.140 -26.835 1.00 69.50 183 GLU A O 1
ATOM 1436 N N . TYR A 1 184 ? 0.222 -26.108 -26.341 1.00 56.09 184 TYR A N 1
ATOM 1437 C CA . TYR A 1 184 ? -0.654 -25.989 -27.518 1.00 56.09 184 TYR A CA 1
ATOM 1438 C C . TYR A 1 184 ? -0.182 -24.968 -28.570 1.00 56.09 184 TYR A C 1
ATOM 1440 O O . TYR A 1 184 ? -0.884 -24.740 -29.559 1.00 56.09 184 TYR A O 1
ATOM 1448 N N . SER A 1 185 ? 0.995 -24.362 -28.396 1.00 46.94 185 SER A N 1
ATOM 1449 C CA . SER A 1 185 ? 1.624 -23.528 -29.426 1.00 46.94 185 SER A CA 1
ATOM 1450 C C . SER A 1 185 ? 2.215 -24.430 -30.506 1.00 46.94 185 SER A C 1
ATOM 1452 O O . SER A 1 185 ? 3.169 -25.162 -30.262 1.00 46.94 185 SER A O 1
ATOM 1454 N N . VAL A 1 186 ? 1.623 -24.398 -31.699 1.00 53.41 186 VAL A N 1
ATOM 1455 C CA . VAL A 1 186 ? 2.150 -25.073 -32.892 1.00 53.41 186 VAL A CA 1
ATOM 1456 C C . VAL A 1 186 ? 3.076 -24.092 -33.614 1.00 53.41 186 VAL A C 1
ATOM 1458 O O . VAL A 1 186 ? 2.675 -22.942 -33.804 1.00 53.41 186 VAL A O 1
ATOM 1461 N N . ASP A 1 187 ? 4.280 -24.548 -33.976 1.00 55.09 187 ASP A N 1
ATOM 1462 C CA . ASP A 1 187 ? 5.240 -23.819 -34.830 1.00 55.09 187 ASP A CA 1
ATOM 1463 C C . ASP A 1 187 ? 4.601 -23.235 -36.107 1.00 55.09 187 ASP A C 1
ATOM 1465 O O . ASP A 1 187 ? 3.765 -23.930 -36.740 1.00 55.09 187 ASP A O 1
#

Foldseek 3Di:
DWFWFQDPLATDIDDCVVVVVDDPVVQVVDPRTQDDDPPPPQDWRADDVRFWTWGDDHPAAIWIGGNNQTDWDFDDDPPAIDTGDGSVRVSVLSRVCSVPNPLSSLVVSLVVLVVVLVVLVVVLVVLVVVLVPDPDPVVNVVSVVVSVRSVVVSVVSVVSSVSSVCSSCCVVVVVVVVVVCVVPDDD

Secondary structure (DSSP, 8-state):
-EEEEEETTEEEEEETTT-TTS-HHHHHT-TTEEEETT--S-PPEEEGGGTEEEEEEETTEEEEEETTEEE--EEE-SS-EEE-B-HHHHHHHHHHHHHH-HHHHHHHHHHHHHHHHHHHHHHHHHHHHHHHT---HHHHHHHHHHHHHHHHHHHHHHHHHHHHHHHHTHHHHHHHHHHHHHHH---

Organism: NCBI:txid165179

Solvent-accessible surface area (backbone atoms only — not comparable to full-atom values): 10513 Å² total; per-residue (Å²): 87,41,36,36,30,49,55,96,89,38,56,43,75,47,44,34,78,78,42,74,88,54,57,69,68,62,53,71,71,38,89,40,53,61,49,53,66,76,59,90,61,85,61,62,37,69,36,84,93,70,36,30,38,40,32,62,77,52,104,75,36,33,46,38,25,46,74,83,42,73,58,67,38,87,41,78,54,101,86,49,80,43,73,43,21,50,69,66,53,50,33,52,49,53,38,45,27,68,74,60,34,62,66,55,39,52,54,54,51,45,54,50,48,54,50,54,41,53,55,49,49,56,51,40,54,50,43,51,57,54,48,79,73,48,82,51,67,72,58,34,54,51,47,52,51,53,37,51,53,48,53,54,51,44,54,50,47,51,52,53,48,53,53,50,50,56,52,67,54,40,55,61,54,53,51,53,49,48,51,52,50,62,74,70,59,76,133

Mean predicted aligned error: 9.14 Å